Protein AF-K5VJZ3-F1 (afdb_monomer_lite)

Foldseek 3Di:
DDDDDDPPPPDDDDCPVVVVVVVVVVVVVVVVVVVVVVVVVVLVVVLPVLADPLLVCCLVPVLVVLLCQLLCVLPVVLLVVLVPQQPDPVCVLSVLVNLQSQLRSLVSSVVSLVVSLVVCQVPPDPSQNPAQCNNVLSVLSSLLSNLQSLLRSLVSVCVSVVVVVLVCVLQVVLLVQLSVQLRVCSVVDDNSCNNVSNSRSSSSSSNSSNVSSCVVVVVPRDSDRDDRDDPPPDD

Structure (mmCIF, N/CA/C/O backbone):
data_AF-K5VJZ3-F1
#
_entry.id   AF-K5VJZ3-F1
#
loop_
_atom_site.group_PDB
_atom_site.id
_atom_site.type_symbol
_atom_site.label_atom_id
_atom_site.label_alt_id
_atom_site.label_comp_id
_atom_site.label_asym_id
_atom_site.label_entity_id
_atom_site.label_seq_id
_atom_site.pdbx_PDB_ins_code
_atom_site.Cartn_x
_atom_site.Cartn_y
_atom_site.Cartn_z
_atom_site.occupancy
_atom_site.B_iso_or_equiv
_atom_site.auth_seq_id
_atom_site.auth_comp_id
_atom_site.auth_asym_id
_atom_site.auth_atom_id
_atom_site.pdbx_PDB_model_num
ATOM 1 N N . MET A 1 1 ? -8.821 -51.664 62.347 1.00 40.59 1 MET A N 1
ATOM 2 C CA . MET A 1 1 ? -8.071 -52.177 61.177 1.00 40.59 1 MET A CA 1
ATOM 3 C C . MET A 1 1 ? -9.066 -52.454 60.055 1.00 40.59 1 MET A C 1
ATOM 5 O O . MET A 1 1 ? -10.217 -52.706 60.385 1.00 40.59 1 MET A O 1
ATOM 9 N N . PRO A 1 2 ? -8.674 -52.229 58.793 1.00 53.56 2 PRO A N 1
ATOM 10 C CA . PRO A 1 2 ? -9.418 -51.394 57.843 1.00 53.56 2 PRO A CA 1
ATOM 11 C C . PRO A 1 2 ? -9.984 -52.181 56.653 1.00 53.56 2 PRO A C 1
ATOM 13 O O . PRO A 1 2 ? -9.449 -53.228 56.333 1.00 53.56 2 PRO A O 1
ATOM 16 N N . ASP A 1 3 ? -10.952 -51.605 55.935 1.00 44.62 3 ASP A N 1
ATOM 17 C CA . ASP A 1 3 ? -11.148 -51.903 54.511 1.00 44.62 3 ASP A CA 1
ATOM 18 C C . ASP A 1 3 ? -11.466 -50.611 53.747 1.00 44.62 3 ASP A C 1
ATOM 20 O O . ASP A 1 3 ? -12.547 -50.032 53.844 1.00 44.62 3 ASP A O 1
ATOM 24 N N . LYS A 1 4 ? -10.455 -50.141 53.011 1.00 57.72 4 LYS A N 1
ATOM 25 C CA . LYS A 1 4 ? -10.550 -49.150 51.937 1.00 57.72 4 LYS A CA 1
ATOM 26 C C . LYS A 1 4 ? -10.350 -49.910 50.627 1.00 57.72 4 LYS A C 1
ATOM 28 O O . LYS A 1 4 ? -9.315 -50.552 50.472 1.00 57.72 4 LYS A O 1
ATOM 33 N N . PRO A 1 5 ? -11.265 -49.770 49.667 1.00 50.94 5 PRO A N 1
ATOM 34 C CA . PRO A 1 5 ? -10.853 -49.534 48.279 1.00 50.94 5 PRO A CA 1
ATOM 35 C C . PRO A 1 5 ? -11.803 -48.507 47.623 1.00 50.94 5 PRO A C 1
ATOM 37 O O . PRO A 1 5 ? -12.890 -48.252 48.118 1.00 50.94 5 PRO A O 1
ATOM 40 N N . SER A 1 6 ? -11.500 -47.800 46.547 1.00 46.59 6 SER A N 1
ATOM 41 C CA . SER A 1 6 ? -10.425 -47.868 45.568 1.00 46.59 6 SER A CA 1
ATOM 42 C C . SER A 1 6 ? -10.400 -46.502 44.883 1.00 46.59 6 SER A C 1
ATOM 44 O O . SER A 1 6 ? -11.434 -45.991 44.457 1.00 46.59 6 SER A O 1
ATOM 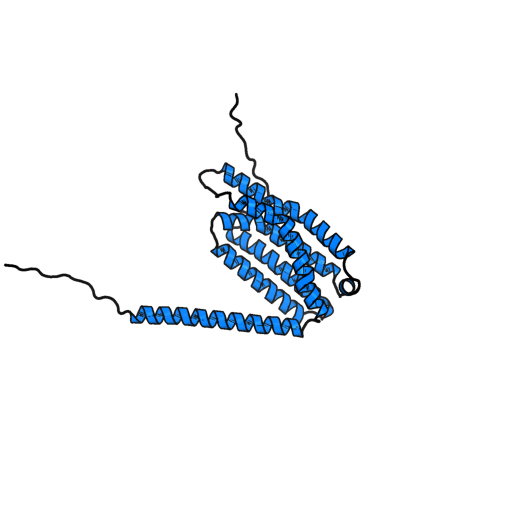46 N N . ASN A 1 7 ? -9.213 -45.905 44.802 1.00 52.03 7 ASN A N 1
ATOM 47 C CA . ASN A 1 7 ? -8.950 -44.794 43.900 1.00 52.03 7 ASN A CA 1
ATOM 48 C C . ASN A 1 7 ? -9.119 -45.310 42.467 1.00 52.03 7 ASN A C 1
ATOM 50 O O . ASN A 1 7 ? -8.245 -46.033 41.994 1.00 52.03 7 ASN A O 1
ATOM 54 N N . ASP A 1 8 ? -10.189 -44.922 41.780 1.00 43.81 8 ASP A N 1
ATOM 55 C CA . ASP A 1 8 ? -10.281 -45.104 40.333 1.00 43.81 8 ASP A CA 1
ATOM 56 C C . ASP A 1 8 ? -9.637 -43.889 39.651 1.00 43.81 8 ASP A C 1
ATOM 58 O O . ASP A 1 8 ? -10.281 -42.936 39.211 1.00 43.81 8 ASP A O 1
ATOM 62 N N . VAL A 1 9 ? -8.302 -43.875 39.667 1.00 50.97 9 VAL A N 1
ATOM 63 C CA . VAL A 1 9 ? -7.511 -42.999 38.802 1.00 50.97 9 VAL A CA 1
ATOM 64 C C . VAL A 1 9 ? -7.598 -43.609 37.410 1.00 50.97 9 VAL A C 1
ATOM 66 O O . VAL A 1 9 ? -6.907 -44.578 37.104 1.00 50.97 9 VAL A O 1
ATOM 69 N N . SER A 1 10 ? -8.475 -43.051 36.576 1.00 49.56 10 SER A N 1
ATOM 70 C CA . SER A 1 10 ? -8.522 -43.391 35.155 1.00 49.56 10 SER A CA 1
ATOM 71 C C . SER A 1 10 ? -7.134 -43.191 34.518 1.00 49.56 10 SER A C 1
ATOM 73 O O . SER A 1 10 ? -6.471 -42.194 34.826 1.00 49.56 10 SER A O 1
ATOM 75 N N . PRO A 1 11 ? -6.670 -44.102 33.641 1.00 45.75 11 PRO A N 1
ATOM 76 C CA . PRO A 1 11 ? -5.300 -44.091 33.151 1.00 45.75 11 PRO A CA 1
ATOM 77 C C . PRO A 1 11 ? -5.032 -42.858 32.289 1.00 45.75 11 PRO A C 1
ATOM 79 O O . PRO A 1 11 ? -5.766 -42.553 31.347 1.00 45.75 11 PRO A O 1
ATOM 82 N N . SER A 1 12 ? -3.932 -42.184 32.597 1.00 50.84 12 SER A N 1
ATOM 83 C CA . SER A 1 12 ? -3.264 -41.213 31.742 1.00 50.84 12 SER A CA 1
ATOM 84 C C . SER A 1 12 ? -3.093 -41.766 30.320 1.00 50.84 12 SER A C 1
ATOM 86 O O . SER A 1 12 ? -2.321 -42.692 30.078 1.00 50.84 12 SER A O 1
ATOM 88 N N . GLN A 1 13 ? -3.810 -41.173 29.362 1.00 52.09 13 GLN A N 1
ATOM 89 C CA . GLN A 1 13 ? -3.554 -4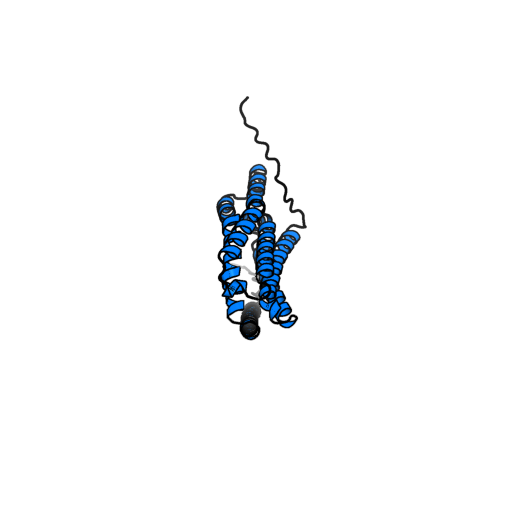1.343 27.929 1.00 52.09 13 GLN A CA 1
ATOM 90 C C . GLN A 1 13 ? -2.058 -41.071 27.645 1.00 52.09 13 GLN A C 1
ATOM 92 O O . GLN A 1 13 ? -1.505 -40.110 28.191 1.00 52.09 13 GLN A O 1
ATOM 97 N N . PRO A 1 14 ? -1.372 -41.898 26.836 1.00 50.31 14 PRO A N 1
ATOM 98 C CA . PRO A 1 14 ? 0.080 -41.858 26.732 1.00 50.31 14 PRO A CA 1
ATOM 99 C C . PRO A 1 14 ? 0.589 -40.574 26.040 1.00 50.31 14 PRO A C 1
ATOM 101 O O . PRO A 1 14 ? -0.052 -40.057 25.120 1.00 50.31 14 PRO A O 1
ATOM 104 N N . PRO A 1 15 ? 1.788 -40.082 26.408 1.00 59.69 15 PRO A N 1
ATOM 105 C CA . PRO A 1 15 ? 2.407 -38.866 25.859 1.00 59.69 15 PRO A CA 1
ATOM 106 C C . PRO A 1 15 ? 2.781 -38.946 24.363 1.00 59.69 15 PRO A C 1
ATOM 108 O O . PRO A 1 15 ? 3.170 -37.938 23.772 1.00 59.69 15 PRO A O 1
ATOM 111 N N . SER A 1 16 ? 2.648 -40.111 23.717 1.00 62.22 16 SER A N 1
ATOM 112 C CA . SER A 1 16 ? 2.991 -40.329 22.302 1.00 62.22 16 SER A CA 1
ATOM 113 C C . SER A 1 16 ? 2.154 -39.481 21.335 1.00 62.22 16 SER A C 1
ATOM 115 O O . SER A 1 16 ? 2.679 -38.993 20.331 1.00 62.22 16 SER A O 1
ATOM 117 N N . ASN A 1 17 ? 0.878 -39.242 21.652 1.00 71.88 17 ASN A N 1
ATOM 118 C CA . ASN A 1 17 ? -0.013 -38.415 20.830 1.00 71.88 17 ASN A CA 1
ATOM 119 C C . ASN A 1 17 ? 0.338 -36.923 20.928 1.00 71.88 17 ASN A C 1
ATOM 121 O O . ASN A 1 17 ? 0.224 -36.191 19.947 1.00 71.88 17 ASN A O 1
ATOM 125 N N . LEU A 1 18 ? 0.833 -36.472 22.085 1.00 79.31 18 LEU A N 1
ATOM 126 C CA . LEU A 1 18 ? 1.263 -35.086 22.279 1.00 79.31 18 LEU A CA 1
ATOM 127 C C . LEU A 1 18 ? 2.590 -34.809 21.573 1.00 79.31 18 LEU A C 1
ATOM 129 O O . LEU A 1 18 ? 2.726 -33.767 20.935 1.00 79.31 18 LEU A O 1
ATOM 133 N N . VAL A 1 19 ? 3.546 -35.743 21.630 1.00 83.50 19 VAL A N 1
ATOM 134 C CA . VAL A 1 19 ? 4.840 -35.608 20.940 1.00 83.50 19 VAL A CA 1
ATOM 135 C C . VAL A 1 19 ? 4.659 -35.650 19.424 1.00 83.50 19 VAL A C 1
ATOM 137 O O . VAL A 1 19 ? 5.224 -34.810 18.731 1.00 83.50 19 VAL A O 1
ATOM 140 N N . SER A 1 20 ? 3.839 -36.564 18.896 1.00 84.62 20 SER A N 1
ATOM 141 C CA . SER A 1 20 ? 3.561 -36.638 17.452 1.00 84.62 20 SER A CA 1
ATOM 142 C C . SER A 1 20 ? 2.786 -35.423 16.941 1.00 84.62 20 SER A C 1
ATOM 144 O O . SER A 1 20 ? 3.154 -34.875 15.905 1.00 84.62 20 SER A O 1
ATOM 146 N N . THR A 1 21 ? 1.789 -34.936 17.687 1.00 83.19 21 THR A N 1
ATOM 147 C CA . THR A 1 21 ? 1.085 -33.685 17.351 1.00 83.19 21 THR A CA 1
ATOM 148 C C . THR A 1 21 ? 2.031 -32.484 17.408 1.00 83.19 21 THR A C 1
ATOM 150 O O . THR A 1 21 ? 2.061 -31.682 16.479 1.00 83.19 21 THR A O 1
ATOM 153 N N . SER A 1 22 ? 2.874 -32.391 18.442 1.00 87.56 22 SER A N 1
ATOM 154 C CA . SER A 1 22 ? 3.873 -31.319 18.564 1.00 87.56 22 SER A CA 1
ATOM 155 C C . SER A 1 22 ? 4.908 -31.371 17.440 1.00 87.56 22 SER A C 1
ATOM 157 O O . SER A 1 22 ? 5.282 -30.331 16.907 1.00 87.56 22 SER A O 1
ATOM 159 N N . LEU A 1 23 ? 5.340 -32.567 17.029 1.00 90.44 23 LEU A N 1
ATOM 160 C CA . LEU A 1 23 ? 6.269 -32.770 15.918 1.00 90.44 23 LEU A CA 1
ATOM 161 C C . LEU A 1 23 ? 5.617 -32.455 14.563 1.00 90.44 23 LEU A C 1
ATOM 163 O O . LEU A 1 23 ? 6.258 -31.858 13.698 1.00 90.44 23 LEU A O 1
ATOM 167 N N . ALA A 1 24 ? 4.340 -32.796 14.377 1.00 87.44 24 ALA A N 1
ATOM 168 C CA . ALA A 1 24 ? 3.567 -32.431 13.192 1.00 87.44 24 ALA A CA 1
ATOM 169 C C . ALA A 1 24 ? 3.397 -30.906 13.086 1.00 87.44 24 ALA A C 1
ATOM 171 O O . ALA A 1 24 ? 3.642 -30.322 12.033 1.00 87.44 24 ALA A O 1
ATOM 172 N N . SER A 1 25 ? 3.071 -30.232 14.192 1.00 87.81 25 SER A N 1
ATOM 173 C CA . SER A 1 25 ? 3.016 -28.769 14.235 1.00 87.81 25 SER A CA 1
ATOM 174 C C . SER A 1 25 ? 4.391 -28.140 13.993 1.00 87.81 25 SER A C 1
ATOM 176 O O . SER A 1 25 ? 4.510 -27.245 13.158 1.00 87.81 25 SER A O 1
ATOM 178 N N . ALA A 1 26 ? 5.442 -28.629 14.658 1.00 90.75 26 ALA A N 1
ATOM 179 C CA . ALA A 1 26 ? 6.804 -28.126 14.494 1.00 90.75 26 ALA A CA 1
ATOM 180 C C . ALA A 1 26 ? 7.312 -28.296 13.054 1.00 90.75 26 ALA A C 1
ATOM 182 O O . ALA A 1 26 ? 7.843 -27.351 12.475 1.00 90.75 26 ALA A O 1
ATOM 183 N N . SER A 1 27 ? 7.101 -29.464 12.442 1.00 91.25 27 SER A N 1
ATOM 184 C CA . SER A 1 27 ? 7.481 -29.716 11.046 1.00 91.25 27 SER A CA 1
ATOM 185 C C . SER A 1 27 ? 6.687 -28.853 10.064 1.00 91.25 27 SER A C 1
ATOM 187 O O . SER A 1 27 ? 7.281 -28.289 9.146 1.00 91.25 27 SER A O 1
ATOM 189 N N . SER A 1 28 ? 5.382 -28.656 10.288 1.00 90.25 28 SER A N 1
ATOM 190 C CA . SER A 1 28 ? 4.562 -27.744 9.482 1.00 90.25 28 SER A CA 1
ATOM 191 C C . SER A 1 28 ? 5.053 -26.296 9.569 1.00 90.25 28 SER A C 1
ATOM 193 O O . SER A 1 28 ? 5.084 -25.602 8.554 1.00 90.25 28 SER A O 1
ATOM 195 N N . LEU A 1 29 ? 5.449 -25.833 10.757 1.00 90.69 29 LEU A N 1
ATOM 196 C CA . LEU A 1 29 ? 6.021 -24.500 10.970 1.00 90.69 29 LEU A CA 1
ATOM 197 C C . LEU A 1 29 ? 7.371 -24.345 10.263 1.00 90.69 29 LEU A C 1
ATOM 199 O O . LEU A 1 29 ? 7.591 -23.352 9.571 1.00 90.69 29 LEU A O 1
ATOM 203 N N . VAL A 1 30 ? 8.255 -25.338 10.389 1.00 93.06 30 VAL A N 1
ATOM 204 C CA . VAL A 1 30 ? 9.561 -25.348 9.712 1.00 93.06 30 VAL A CA 1
ATOM 205 C C . VAL A 1 30 ? 9.387 -25.329 8.195 1.00 93.06 30 VAL A C 1
ATOM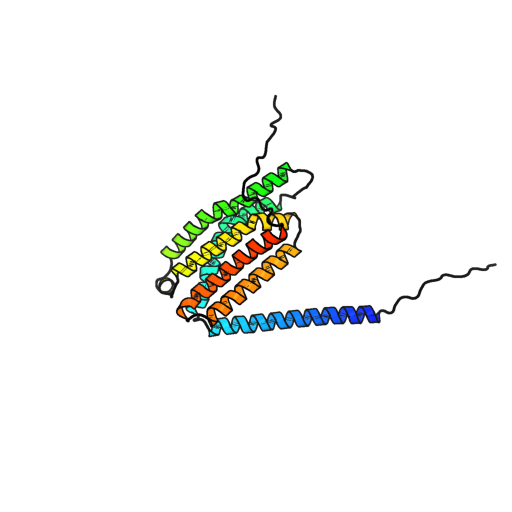 207 O O . VAL A 1 30 ? 10.036 -24.531 7.518 1.00 93.06 30 VAL A O 1
ATOM 210 N N . LEU A 1 31 ? 8.487 -26.156 7.657 1.00 93.38 31 LEU A N 1
ATOM 211 C CA . LEU A 1 31 ? 8.206 -26.201 6.225 1.00 93.38 31 LEU A CA 1
ATOM 212 C C . LEU A 1 31 ? 7.627 -24.874 5.728 1.00 93.38 31 LEU A C 1
ATOM 214 O O . LEU A 1 31 ? 8.099 -24.342 4.726 1.00 93.38 31 LEU A O 1
ATOM 218 N N . LEU A 1 32 ? 6.652 -24.307 6.445 1.00 89.44 32 LEU A N 1
ATOM 219 C CA . LEU A 1 32 ? 6.074 -23.008 6.104 1.00 89.44 32 LEU A CA 1
ATOM 220 C C . LEU A 1 32 ? 7.143 -21.908 6.093 1.00 89.44 32 LEU A C 1
ATOM 222 O O . LEU A 1 32 ? 7.195 -21.098 5.166 1.00 89.44 32 LEU A O 1
ATOM 226 N N . GLN A 1 33 ? 8.036 -21.908 7.085 1.00 90.12 33 GLN A N 1
ATOM 227 C CA . GLN A 1 33 ? 9.127 -20.944 7.166 1.00 90.12 33 GLN A CA 1
ATOM 228 C C . GLN A 1 33 ? 10.125 -21.109 6.012 1.00 90.12 33 GLN A C 1
ATOM 230 O O . GLN A 1 33 ? 10.566 -20.110 5.439 1.00 90.12 33 GLN A O 1
ATOM 235 N N . LEU A 1 34 ? 10.483 -22.348 5.663 1.00 92.81 34 LEU A N 1
ATOM 236 C CA . LEU A 1 34 ? 11.373 -22.649 4.543 1.00 92.81 34 LEU A CA 1
ATOM 237 C C . LEU A 1 34 ? 10.753 -22.192 3.217 1.00 92.81 34 LEU A C 1
ATOM 239 O O . LEU A 1 34 ? 11.399 -21.469 2.461 1.00 92.81 34 LEU A O 1
ATOM 243 N N . LEU A 1 35 ? 9.494 -22.554 2.961 1.00 89.00 35 LEU A N 1
ATOM 244 C CA . LEU A 1 3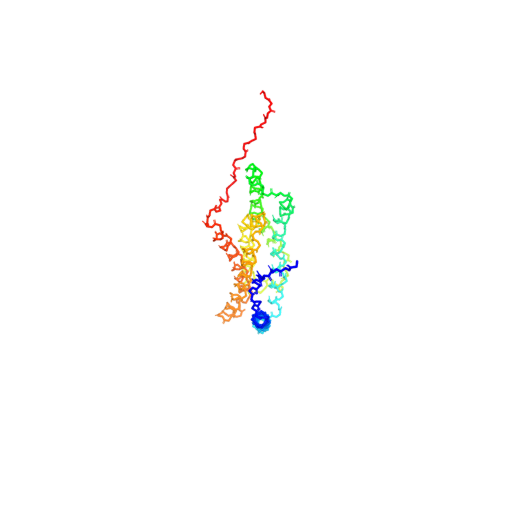5 ? 8.774 -22.175 1.745 1.00 89.00 35 LEU A CA 1
ATOM 245 C C . LEU A 1 35 ? 8.658 -20.658 1.611 1.00 89.00 35 LEU A C 1
ATOM 247 O O . LEU A 1 35 ? 8.930 -20.123 0.540 1.00 89.00 35 LEU A O 1
ATOM 251 N N . SER A 1 36 ? 8.336 -19.954 2.699 1.00 85.69 36 SER A N 1
ATOM 252 C CA . SER A 1 36 ? 8.299 -18.490 2.705 1.00 85.69 36 SER A CA 1
ATOM 253 C C . SER A 1 36 ? 9.665 -17.881 2.367 1.00 85.69 36 SER A C 1
ATOM 255 O O . SER A 1 36 ? 9.741 -16.955 1.562 1.00 85.69 36 SER A O 1
ATOM 257 N N . ARG A 1 37 ? 10.764 -18.424 2.912 1.00 86.12 37 ARG A N 1
ATOM 258 C CA . ARG A 1 37 ? 12.123 -17.945 2.603 1.00 86.12 37 ARG A CA 1
ATOM 259 C C . ARG A 1 37 ? 12.508 -18.186 1.146 1.00 86.12 37 ARG A C 1
ATOM 261 O O . ARG A 1 37 ? 13.030 -17.273 0.513 1.00 86.12 37 ARG A O 1
ATOM 268 N N . VAL A 1 38 ? 12.239 -19.380 0.616 1.00 88.69 38 VAL A N 1
ATOM 269 C CA . VAL A 1 38 ? 12.520 -19.718 -0.789 1.00 88.69 38 VAL A CA 1
ATOM 270 C C . VAL A 1 38 ? 11.691 -18.843 -1.721 1.00 88.69 38 VAL A C 1
ATOM 272 O O . VAL A 1 38 ? 12.236 -18.272 -2.661 1.00 88.69 38 VAL A O 1
ATOM 275 N N . PHE A 1 39 ? 10.400 -18.681 -1.433 1.00 83.94 39 PHE A N 1
ATOM 276 C CA . PHE A 1 39 ? 9.508 -17.824 -2.206 1.00 83.94 39 PHE A CA 1
ATOM 277 C C . PHE A 1 39 ? 10.032 -16.386 -2.266 1.00 83.94 39 PHE A C 1
ATOM 279 O O . PHE A 1 39 ? 10.233 -15.847 -3.352 1.00 83.94 39 PHE A O 1
ATOM 286 N N . THR A 1 40 ? 10.343 -15.794 -1.111 1.00 80.19 40 THR A N 1
ATOM 287 C CA . THR A 1 40 ? 10.883 -14.432 -1.037 1.00 80.19 40 THR A CA 1
ATOM 288 C C . THR A 1 40 ? 12.232 -14.313 -1.748 1.00 80.19 40 THR A C 1
ATOM 290 O O . THR A 1 40 ? 12.471 -13.324 -2.434 1.00 80.19 40 THR A O 1
ATOM 293 N N . PHE A 1 41 ? 13.106 -15.320 -1.644 1.00 83.00 41 PHE A N 1
ATOM 294 C CA . PHE A 1 41 ? 14.392 -15.330 -2.342 1.00 83.00 41 PHE A CA 1
ATOM 295 C C . PHE A 1 41 ? 14.223 -15.343 -3.863 1.00 83.00 41 PHE A C 1
ATOM 297 O O . PHE A 1 41 ? 14.802 -14.505 -4.549 1.00 83.00 41 PHE A O 1
ATOM 304 N N . VAL A 1 42 ? 13.403 -16.258 -4.389 1.00 86.06 42 VAL A N 1
ATOM 305 C CA . VAL A 1 42 ? 13.139 -16.371 -5.830 1.00 86.06 42 VAL A CA 1
ATOM 306 C C . VAL A 1 42 ? 12.559 -15.071 -6.364 1.00 86.06 42 VAL A C 1
ATOM 308 O O . VAL A 1 42 ? 12.993 -14.579 -7.404 1.00 86.06 42 VAL A O 1
ATOM 311 N N . LEU A 1 43 ? 11.610 -14.490 -5.635 1.00 79.75 43 LEU A N 1
ATOM 312 C CA . LEU A 1 43 ? 10.923 -13.291 -6.074 1.00 79.75 43 LEU A CA 1
ATOM 313 C C . LEU A 1 43 ? 11.855 -12.073 -6.036 1.00 79.75 43 LEU A C 1
ATOM 315 O O . LEU A 1 43 ? 11.959 -11.367 -7.034 1.00 79.75 43 LEU A O 1
ATOM 319 N N . ASN A 1 44 ? 12.641 -11.898 -4.969 1.00 82.12 44 ASN A N 1
ATOM 320 C CA . ASN A 1 44 ? 13.673 -10.858 -4.907 1.00 82.12 44 ASN A CA 1
ATOM 321 C C . ASN A 1 44 ? 14.736 -11.025 -6.003 1.00 82.12 44 ASN A C 1
ATOM 323 O O . ASN A 1 44 ? 15.122 -10.049 -6.645 1.00 82.12 44 ASN A O 1
ATOM 327 N N . GLN A 1 45 ? 15.182 -12.253 -6.269 1.00 85.38 45 GLN A N 1
ATOM 328 C CA . GLN A 1 45 ? 16.168 -12.522 -7.313 1.00 85.38 45 GLN A CA 1
ATOM 329 C C . GLN A 1 45 ? 15.609 -12.253 -8.716 1.00 85.38 45 GLN A C 1
ATOM 331 O O . GLN A 1 45 ? 16.327 -11.744 -9.581 1.00 85.38 45 GLN A O 1
ATOM 336 N N . ALA A 1 46 ? 14.332 -12.567 -8.944 1.00 81.31 46 ALA A N 1
ATOM 337 C CA . ALA A 1 46 ? 13.643 -12.256 -10.187 1.00 81.31 46 ALA A CA 1
ATOM 338 C C . ALA A 1 46 ? 13.505 -10.741 -10.383 1.00 81.31 46 ALA A C 1
ATOM 340 O O . ALA A 1 46 ? 13.806 -10.254 -11.468 1.00 81.31 46 ALA A O 1
ATOM 341 N N . LEU A 1 47 ? 13.146 -9.986 -9.337 1.00 80.56 47 LEU A N 1
ATOM 342 C CA . LEU A 1 47 ? 13.062 -8.521 -9.402 1.00 80.56 47 LEU A CA 1
ATOM 343 C C . LEU A 1 47 ? 14.388 -7.895 -9.852 1.00 80.56 47 LEU A C 1
ATOM 345 O O . LEU A 1 47 ? 14.393 -7.080 -10.770 1.00 80.56 47 LEU A O 1
ATOM 349 N N . VAL A 1 48 ? 15.513 -8.328 -9.273 1.00 83.12 48 VAL A N 1
ATOM 350 C CA . VAL A 1 48 ? 16.851 -7.825 -9.642 1.00 83.12 48 VAL A CA 1
ATOM 351 C C . VAL A 1 48 ? 17.225 -8.179 -11.085 1.00 83.12 48 VAL A C 1
ATOM 353 O O . VAL A 1 48 ? 17.987 -7.457 -11.720 1.00 83.12 48 VAL A O 1
ATOM 356 N N . ARG A 1 49 ? 16.697 -9.282 -11.628 1.00 86.44 49 ARG A N 1
ATOM 357 C CA . ARG A 1 49 ? 16.979 -9.706 -13.006 1.00 86.44 49 ARG A CA 1
ATOM 358 C C . ARG A 1 49 ? 16.069 -9.041 -14.042 1.00 86.44 49 ARG A C 1
ATOM 360 O O . ARG A 1 49 ? 16.484 -8.892 -15.187 1.00 86.44 49 ARG A O 1
ATOM 367 N N . LEU A 1 50 ? 14.845 -8.677 -13.660 1.00 83.69 50 LEU A N 1
ATOM 368 C CA . LEU A 1 50 ? 13.850 -8.057 -14.543 1.00 83.69 50 LEU A CA 1
ATOM 369 C C . LEU A 1 50 ? 13.993 -6.533 -14.631 1.00 83.69 50 LEU A C 1
ATOM 371 O O . LEU A 1 50 ? 13.478 -5.924 -15.566 1.00 83.69 50 LEU A O 1
ATOM 375 N N . VAL A 1 51 ? 14.664 -5.910 -13.661 1.00 88.88 51 VAL A N 1
ATOM 376 C CA . VAL A 1 51 ? 14.674 -4.456 -13.484 1.00 88.88 51 VAL A CA 1
ATOM 377 C C . VAL A 1 51 ? 16.104 -3.936 -13.436 1.00 88.88 51 VAL A C 1
ATOM 379 O O . VAL A 1 51 ? 16.986 -4.547 -12.837 1.00 88.88 51 VAL A O 1
ATOM 382 N N . THR A 1 52 ? 16.347 -2.777 -14.049 1.00 91.25 52 THR A N 1
ATOM 383 C CA . THR A 1 52 ? 17.660 -2.133 -13.973 1.00 91.25 52 THR A CA 1
ATOM 384 C C . THR A 1 52 ? 17.953 -1.649 -12.545 1.00 91.25 52 THR A C 1
ATOM 386 O O . THR A 1 52 ? 17.031 -1.247 -11.824 1.00 91.25 52 THR A O 1
ATOM 389 N N . PRO A 1 53 ? 19.228 -1.612 -12.115 1.00 90.19 53 PRO A N 1
ATOM 390 C CA . PRO A 1 53 ? 19.589 -1.137 -10.777 1.00 90.19 53 PRO A CA 1
ATOM 391 C C . PRO A 1 53 ? 19.070 0.274 -10.464 1.00 90.19 53 PRO A C 1
ATOM 393 O O . PRO A 1 53 ? 18.749 0.576 -9.317 1.00 90.19 53 PRO A O 1
ATOM 396 N N . GLN A 1 54 ? 18.950 1.131 -11.482 1.00 91.44 54 GLN A N 1
ATOM 397 C CA . GLN A 1 54 ? 18.450 2.498 -11.345 1.00 91.44 54 GLN A CA 1
ATOM 398 C C . GLN A 1 54 ? 16.959 2.520 -10.989 1.00 91.44 54 GLN A C 1
ATOM 400 O O . GLN A 1 54 ? 16.584 3.173 -10.020 1.00 91.44 54 GLN A O 1
ATOM 405 N N . VAL A 1 55 ? 16.124 1.768 -11.717 1.00 93.12 55 VAL A N 1
ATOM 406 C CA . VAL A 1 55 ? 14.680 1.681 -11.437 1.00 93.12 55 VAL A CA 1
ATOM 407 C C . VAL A 1 55 ? 14.441 1.020 -10.083 1.00 93.12 55 VAL A C 1
ATOM 409 O O . VAL A 1 55 ? 13.640 1.511 -9.289 1.00 93.12 55 VAL A O 1
ATOM 412 N N . PHE A 1 56 ? 15.176 -0.055 -9.786 1.00 92.25 56 PHE A N 1
ATOM 413 C CA . PHE A 1 56 ? 15.082 -0.736 -8.498 1.00 92.25 56 PHE A CA 1
ATOM 414 C C . PHE A 1 56 ? 15.465 0.190 -7.335 1.00 92.25 56 PHE A C 1
ATOM 416 O O . PHE A 1 56 ? 14.773 0.210 -6.318 1.00 92.25 56 PHE A O 1
ATOM 423 N N . GLY A 1 57 ? 16.522 0.994 -7.494 1.00 93.44 57 GLY A N 1
ATOM 424 C CA . GLY A 1 57 ? 16.941 1.991 -6.508 1.00 93.44 57 GLY A CA 1
ATOM 425 C C . GLY A 1 57 ? 15.927 3.123 -6.330 1.00 93.44 57 GLY A C 1
ATOM 426 O O . GLY A 1 57 ? 15.613 3.492 -5.199 1.00 93.44 57 GLY A O 1
ATOM 427 N N . THR A 1 58 ? 15.359 3.651 -7.417 1.00 95.31 58 THR A N 1
ATOM 428 C CA . THR A 1 58 ? 14.311 4.681 -7.336 1.00 95.31 58 THR A CA 1
ATOM 429 C C . THR A 1 58 ? 13.060 4.154 -6.639 1.00 95.31 58 THR A C 1
ATOM 431 O O . THR A 1 58 ? 12.571 4.805 -5.719 1.00 95.31 58 THR A O 1
ATOM 434 N N . ALA A 1 59 ? 12.585 2.960 -6.999 1.00 95.06 59 ALA A N 1
ATOM 435 C CA . ALA A 1 59 ? 11.420 2.355 -6.361 1.00 95.06 59 ALA A CA 1
ATOM 436 C C . ALA A 1 59 ? 11.670 2.016 -4.881 1.00 95.06 59 ALA A C 1
ATOM 438 O O . ALA A 1 59 ? 10.897 2.419 -4.018 1.00 95.06 59 ALA A O 1
ATOM 439 N N . SER A 1 60 ? 12.762 1.308 -4.578 1.00 91.56 60 SER A N 1
ATOM 440 C CA . SER A 1 60 ? 13.001 0.730 -3.244 1.00 91.56 60 SER A CA 1
ATOM 441 C C . SER A 1 60 ? 13.538 1.727 -2.220 1.00 91.56 60 SER A C 1
ATOM 443 O O . SER A 1 60 ? 13.457 1.469 -1.024 1.00 91.56 60 SER A O 1
ATOM 445 N N . ILE A 1 61 ? 14.126 2.840 -2.669 1.00 94.50 61 ILE A N 1
ATOM 446 C CA . ILE A 1 61 ? 14.682 3.865 -1.778 1.00 94.50 61 ILE A CA 1
ATOM 447 C C . ILE A 1 61 ? 13.881 5.149 -1.915 1.00 94.50 61 ILE A C 1
ATOM 449 O O . ILE A 1 61 ? 13.260 5.581 -0.954 1.00 94.50 61 ILE A O 1
ATOM 453 N N . GLN A 1 62 ? 13.877 5.777 -3.092 1.00 96.12 62 GLN A N 1
ATOM 454 C CA . GLN A 1 62 ? 13.319 7.125 -3.212 1.00 96.12 62 GLN A CA 1
ATOM 455 C C . GLN A 1 62 ? 11.800 7.141 -3.004 1.00 96.12 62 GLN A C 1
ATOM 457 O O . GLN A 1 62 ? 11.300 7.961 -2.238 1.00 96.12 62 GLN A O 1
ATOM 462 N N . PHE A 1 63 ? 11.065 6.220 -3.631 1.00 97.06 63 PHE A N 1
ATOM 463 C CA . PHE A 1 63 ? 9.615 6.146 -3.454 1.00 97.06 63 PHE A CA 1
ATOM 464 C C . PHE A 1 63 ? 9.196 5.584 -2.094 1.00 97.06 63 PHE A C 1
ATOM 466 O O . PHE A 1 63 ? 8.221 6.070 -1.527 1.00 97.06 63 PHE A O 1
ATOM 473 N N . GLU A 1 64 ? 9.933 4.623 -1.531 1.00 96.31 64 GLU A N 1
ATOM 474 C CA . GLU A 1 64 ? 9.692 4.166 -0.153 1.00 96.31 64 GLU A CA 1
ATOM 475 C C . GLU A 1 64 ? 9.944 5.287 0.868 1.00 96.31 64 GLU A C 1
ATOM 477 O O . GLU A 1 64 ? 9.183 5.428 1.826 1.00 96.31 64 GLU A O 1
ATOM 482 N N . LEU A 1 65 ? 10.955 6.137 0.648 1.00 96.50 65 LEU A N 1
ATOM 483 C CA . LEU A 1 65 ? 11.178 7.338 1.455 1.00 96.50 65 LEU A CA 1
ATOM 484 C C . LEU A 1 65 ? 10.037 8.339 1.284 1.00 96.50 65 LEU A C 1
ATOM 486 O O . LEU A 1 65 ? 9.490 8.789 2.284 1.00 96.50 65 LEU A O 1
ATOM 490 N N . LEU A 1 66 ? 9.635 8.643 0.045 1.00 97.19 66 LEU A N 1
ATOM 491 C CA . LEU A 1 66 ? 8.498 9.522 -0.250 1.00 97.19 66 LEU A CA 1
ATOM 492 C C . LEU A 1 66 ? 7.236 9.057 0.491 1.00 97.19 66 LEU A C 1
ATOM 494 O O . LEU A 1 66 ? 6.620 9.831 1.222 1.00 97.19 66 LEU A O 1
ATOM 498 N N . LEU A 1 67 ? 6.889 7.778 0.349 1.00 98.12 67 LEU A N 1
ATOM 499 C CA . LEU A 1 67 ? 5.768 7.141 1.030 1.00 98.12 67 LEU A CA 1
ATOM 500 C C . LEU A 1 67 ? 5.893 7.247 2.552 1.00 98.12 67 LEU A C 1
ATOM 502 O O . LEU A 1 67 ? 4.968 7.707 3.221 1.00 98.12 67 LEU A O 1
ATOM 506 N N . SER A 1 68 ? 7.039 6.838 3.097 1.00 97.62 68 SER A N 1
ATOM 507 C CA . SER A 1 68 ? 7.291 6.841 4.538 1.00 97.62 68 SER A CA 1
ATOM 508 C C . SER A 1 68 ? 7.188 8.247 5.112 1.00 97.62 68 SER A C 1
ATOM 510 O O . SER A 1 68 ? 6.580 8.423 6.162 1.00 97.62 68 SER A O 1
ATOM 512 N N . THR A 1 69 ? 7.705 9.260 4.416 1.00 97.88 69 THR A N 1
ATOM 513 C CA . THR A 1 69 ? 7.582 10.665 4.811 1.00 97.88 69 THR A CA 1
ATOM 514 C C . THR A 1 69 ? 6.123 11.111 4.841 1.00 97.88 69 THR A C 1
ATOM 516 O O . THR A 1 69 ? 5.695 11.680 5.845 1.00 97.88 69 THR A O 1
ATOM 519 N N . ILE A 1 70 ? 5.344 10.819 3.792 1.00 97.94 70 ILE A N 1
ATOM 520 C CA . ILE A 1 70 ? 3.918 11.179 3.740 1.00 97.94 70 ILE A CA 1
ATOM 521 C C . ILE A 1 70 ? 3.172 10.547 4.914 1.00 97.94 70 ILE A C 1
ATOM 523 O O . ILE A 1 70 ? 2.464 11.236 5.651 1.00 97.94 70 ILE A O 1
ATOM 527 N N . LEU A 1 71 ? 3.347 9.241 5.115 1.00 97.81 71 LEU A N 1
ATOM 528 C CA . LEU A 1 71 ? 2.658 8.500 6.165 1.00 97.81 71 LEU A CA 1
ATOM 529 C C . LEU A 1 71 ? 3.090 8.971 7.554 1.00 97.81 71 LEU A C 1
ATOM 531 O O . LEU A 1 71 ? 2.232 9.258 8.386 1.00 97.81 71 LEU A O 1
ATOM 535 N N . PHE A 1 72 ? 4.395 9.100 7.794 1.00 97.88 72 PHE A N 1
ATOM 536 C CA . PHE A 1 72 ? 4.951 9.515 9.080 1.00 97.88 72 PHE A CA 1
ATOM 537 C C . PHE A 1 72 ? 4.428 10.887 9.507 1.00 97.88 72 PHE A C 1
ATOM 539 O O . PHE A 1 72 ? 3.868 11.016 10.598 1.00 97.88 72 PHE A O 1
ATOM 546 N N . LEU A 1 73 ? 4.534 11.889 8.626 1.00 97.31 73 LEU A N 1
ATOM 547 C CA . LEU A 1 73 ? 4.059 13.244 8.908 1.00 97.31 73 LEU A CA 1
ATOM 548 C C . LEU A 1 73 ? 2.541 13.296 9.115 1.00 97.31 73 LEU A C 1
ATOM 550 O O . LEU A 1 73 ? 2.061 14.097 9.913 1.00 97.31 73 LEU A O 1
ATOM 554 N N . SER A 1 74 ? 1.787 12.431 8.433 1.00 97.31 74 SER A N 1
ATOM 555 C CA . SER A 1 74 ? 0.324 12.433 8.513 1.00 97.31 74 SER A CA 1
ATOM 556 C C . SER A 1 74 ? -0.219 11.741 9.765 1.00 97.31 74 SER A C 1
ATOM 558 O O . SER A 1 74 ? -1.222 12.194 10.315 1.00 97.31 74 SER A O 1
ATOM 560 N N . ARG A 1 75 ? 0.386 10.629 10.214 1.00 95.81 75 ARG A N 1
ATOM 561 C CA . ARG A 1 75 ? -0.265 9.728 11.190 1.00 95.81 75 ARG A CA 1
ATOM 562 C C . ARG A 1 75 ? 0.496 9.450 12.476 1.00 95.81 75 ARG A C 1
ATOM 564 O O . ARG A 1 75 ? -0.142 9.103 13.468 1.00 95.81 75 ARG A O 1
ATOM 571 N N . GLU A 1 76 ? 1.816 9.602 12.508 1.00 93.62 76 GLU A N 1
ATOM 572 C CA . GLU A 1 76 ? 2.605 9.073 13.628 1.00 93.62 76 GLU A CA 1
ATOM 573 C C . GLU A 1 76 ? 2.350 9.827 14.943 1.00 93.62 76 GLU A C 1
ATOM 575 O O . GLU A 1 76 ? 2.189 9.221 16.004 1.00 93.62 76 GLU A O 1
ATOM 580 N N . GLY A 1 77 ? 2.194 11.154 14.882 1.00 92.69 77 GLY A N 1
ATOM 581 C CA . GLY A 1 77 ? 1.800 11.953 16.048 1.00 92.69 77 GLY A CA 1
ATOM 582 C C . GLY A 1 77 ? 0.430 11.548 16.610 1.00 92.69 77 GLY A C 1
ATOM 583 O O . GLY A 1 77 ? 0.253 11.465 17.827 1.00 92.69 77 GLY A O 1
ATOM 584 N N . VA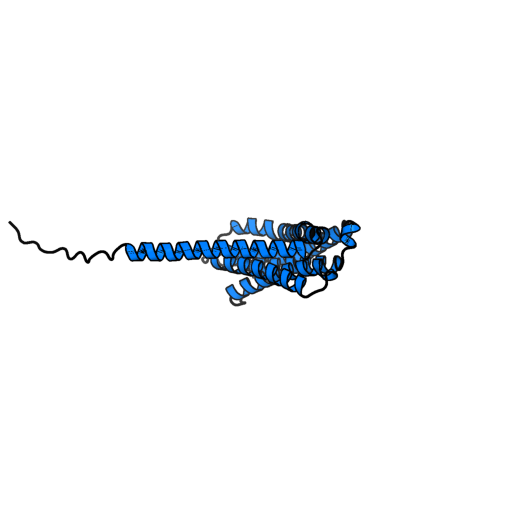L A 1 78 ? -0.521 11.224 15.727 1.00 93.12 78 VAL A N 1
ATOM 585 C CA . VAL A 1 78 ? -1.873 10.783 16.103 1.00 93.12 78 VAL A CA 1
ATOM 586 C C . VAL A 1 78 ? -1.843 9.392 16.729 1.00 93.12 78 VAL A C 1
ATOM 588 O O . VAL A 1 78 ? -2.422 9.204 17.800 1.00 93.12 78 VAL A O 1
ATOM 591 N N . ARG A 1 79 ? -1.125 8.435 16.126 1.00 93.38 79 ARG A N 1
ATOM 592 C CA . ARG A 1 79 ? -0.930 7.093 16.699 1.00 93.38 79 ARG A CA 1
ATOM 593 C C . ARG A 1 79 ? -0.385 7.184 18.121 1.00 93.38 79 ARG A C 1
ATOM 595 O O . ARG A 1 79 ? -0.983 6.630 19.040 1.00 93.38 79 ARG A O 1
ATOM 602 N N . ASN A 1 80 ? 0.673 7.967 18.325 1.00 91.38 80 ASN A N 1
ATOM 603 C CA . ASN A 1 80 ? 1.293 8.148 19.637 1.00 91.38 80 ASN A CA 1
ATOM 604 C C . ASN A 1 80 ? 0.368 8.806 20.670 1.00 91.38 80 ASN A C 1
ATOM 606 O O . ASN A 1 80 ? 0.416 8.462 21.853 1.00 91.38 80 ASN A O 1
ATOM 610 N N . ALA A 1 81 ? -0.489 9.740 20.251 1.00 90.19 81 ALA A N 1
ATOM 611 C CA . ALA A 1 81 ? -1.487 10.337 21.133 1.00 90.19 81 ALA A CA 1
ATOM 612 C C . ALA A 1 81 ? -2.570 9.326 21.543 1.00 90.19 81 ALA A C 1
ATOM 614 O O . ALA A 1 81 ? -2.970 9.286 22.709 1.00 90.19 81 ALA A O 1
ATOM 615 N N . LEU A 1 82 ? -3.018 8.494 20.601 1.00 89.56 82 LEU A N 1
ATOM 616 C CA . LEU A 1 82 ? -4.115 7.552 20.809 1.00 89.56 82 LEU A CA 1
ATOM 617 C C . LEU A 1 82 ? -3.694 6.254 21.506 1.00 89.56 82 LEU A C 1
ATOM 619 O O . LEU A 1 82 ? -4.543 5.648 22.148 1.00 89.56 82 LEU A O 1
ATOM 623 N N . LEU A 1 83 ? -2.404 5.890 21.509 1.00 81.75 83 LEU A N 1
ATOM 624 C CA . LEU A 1 83 ? -1.874 4.776 22.317 1.00 81.75 83 LEU A CA 1
ATOM 625 C C . LEU A 1 83 ? -2.173 4.921 23.819 1.00 81.75 83 LEU A C 1
ATOM 627 O O . LEU A 1 83 ? -2.294 3.926 24.527 1.00 81.75 83 LEU A O 1
ATOM 631 N N . ARG A 1 84 ? -2.296 6.159 24.314 1.00 75.56 84 ARG A N 1
ATOM 632 C CA . ARG A 1 84 ? -2.626 6.450 25.720 1.00 75.56 84 ARG A CA 1
ATOM 633 C C . ARG A 1 84 ? -4.127 6.438 26.003 1.00 75.56 84 ARG A C 1
ATOM 635 O O . ARG A 1 84 ? -4.529 6.494 27.161 1.00 75.56 84 ARG A O 1
ATOM 642 N N . SER A 1 85 ? -4.956 6.397 24.963 1.00 70.94 85 SER A N 1
ATOM 643 C CA . SER A 1 85 ? -6.407 6.390 25.090 1.00 70.94 85 SER A CA 1
ATOM 644 C C . SER A 1 85 ? -6.910 4.952 25.106 1.00 70.94 85 SER A C 1
ATOM 646 O O . SER A 1 85 ? -7.132 4.351 24.057 1.00 70.94 85 SER A O 1
ATOM 648 N N . THR A 1 86 ? -7.132 4.392 26.294 1.00 64.06 86 THR A N 1
ATOM 649 C CA . THR A 1 86 ? -7.801 3.094 26.415 1.00 64.06 86 THR A CA 1
ATOM 650 C C . THR A 1 86 ? -9.259 3.242 25.980 1.00 64.06 86 THR A C 1
ATOM 652 O O . THR A 1 86 ? -10.014 4.048 26.525 1.00 64.06 86 THR A O 1
ATOM 655 N N . ALA A 1 87 ? -9.667 2.490 24.956 1.00 60.62 87 ALA A N 1
ATOM 656 C CA . ALA A 1 87 ? -11.055 2.456 24.508 1.00 60.62 87 ALA A CA 1
ATOM 657 C C . ALA A 1 87 ? -11.902 1.721 25.556 1.00 60.62 87 ALA A C 1
ATOM 659 O O . ALA A 1 87 ? -12.113 0.512 25.483 1.00 60.62 87 ALA A O 1
ATOM 660 N N . ASN A 1 88 ? -12.355 2.446 26.576 1.00 62.50 88 ASN A N 1
ATOM 661 C CA . ASN A 1 88 ? -13.184 1.877 27.623 1.00 62.50 88 ASN A CA 1
ATOM 662 C C . ASN A 1 88 ? -14.656 1.942 27.192 1.00 62.50 88 ASN A C 1
ATOM 664 O O . ASN A 1 88 ? -15.220 3.030 27.062 1.00 62.50 88 ASN A O 1
ATOM 668 N N . LYS A 1 89 ? -15.299 0.785 26.971 1.00 61.72 89 LYS A N 1
ATOM 669 C CA . LYS A 1 89 ? -16.716 0.710 26.545 1.00 61.72 89 LYS A CA 1
ATOM 670 C C . LYS A 1 89 ? -17.673 1.410 27.519 1.00 61.72 89 LYS A C 1
ATOM 672 O O . LYS A 1 89 ? -18.759 1.811 27.117 1.00 61.72 89 LYS A O 1
ATOM 677 N N . ALA A 1 90 ? -17.255 1.585 28.773 1.00 67.00 90 ALA A N 1
ATOM 678 C CA . ALA A 1 90 ? -17.998 2.308 29.800 1.00 67.00 90 ALA A CA 1
ATOM 679 C C . ALA A 1 90 ? -18.075 3.830 29.560 1.00 67.00 90 ALA A C 1
ATOM 681 O O . ALA A 1 90 ? -18.895 4.499 30.184 1.00 67.00 90 ALA A O 1
ATOM 682 N N . GLN A 1 91 ? -17.248 4.392 28.669 1.00 77.19 91 GLN A N 1
ATOM 683 C CA . GLN A 1 91 ? -17.145 5.837 28.464 1.00 77.19 91 GLN A CA 1
ATOM 684 C C . GLN A 1 91 ? -17.316 6.205 26.977 1.00 77.19 91 GLN A C 1
ATOM 686 O O . GLN A 1 91 ? -16.341 6.518 26.285 1.00 77.19 91 GLN A O 1
ATOM 691 N N . PRO A 1 92 ? -18.563 6.205 26.459 1.00 76.69 92 PRO A N 1
ATOM 692 C CA . PRO A 1 92 ? -18.855 6.419 25.035 1.00 76.69 92 PRO A CA 1
ATOM 693 C C . PRO A 1 92 ? -18.301 7.747 24.496 1.00 76.69 92 PRO A C 1
ATOM 695 O O . PRO A 1 92 ? -17.847 7.816 23.356 1.00 76.69 92 PRO A O 1
ATOM 698 N N . ARG A 1 93 ? -18.233 8.783 25.343 1.00 80.31 93 ARG A N 1
ATOM 699 C CA . ARG A 1 93 ? -17.617 10.079 25.016 1.00 80.31 93 ARG A CA 1
ATOM 700 C C . ARG A 1 93 ? -16.144 9.957 24.624 1.00 80.31 93 ARG A C 1
ATOM 702 O O . ARG A 1 93 ? -15.716 10.590 23.663 1.00 80.31 93 ARG A O 1
ATOM 709 N N . GLN A 1 94 ? -15.363 9.183 25.375 1.00 80.62 94 GLN A N 1
ATOM 710 C CA . GLN A 1 94 ? -13.936 9.030 25.104 1.00 80.62 94 GLN A CA 1
ATOM 711 C C . GLN A 1 94 ? -13.726 8.249 23.807 1.00 80.62 94 GLN A C 1
ATOM 713 O O . GLN A 1 94 ? -12.916 8.658 22.983 1.00 80.62 94 GLN A O 1
ATOM 718 N N . SER A 1 95 ? -14.543 7.216 23.571 1.00 80.81 95 SER A N 1
ATOM 719 C CA . SER A 1 95 ? -14.540 6.452 22.319 1.00 80.81 95 SER A CA 1
ATOM 720 C C . SER A 1 95 ? -14.823 7.329 21.091 1.00 80.81 95 SER A C 1
ATOM 722 O O . SER A 1 95 ? -14.113 7.219 20.091 1.00 80.81 95 SER A O 1
ATOM 724 N N . ALA A 1 96 ? -15.810 8.230 21.167 1.00 82.94 96 ALA A N 1
ATOM 725 C CA . ALA A 1 96 ? -16.133 9.157 20.077 1.00 82.94 96 ALA A CA 1
ATOM 726 C C . ALA A 1 96 ? -14.986 10.149 19.796 1.00 82.94 96 ALA A C 1
ATOM 728 O O . ALA A 1 96 ? -14.653 10.423 18.643 1.00 82.94 96 ALA A O 1
ATOM 729 N N . LEU A 1 97 ? -14.323 10.653 20.845 1.00 85.62 97 LEU A N 1
ATOM 730 C CA . LEU A 1 97 ? -13.162 11.540 20.703 1.00 85.62 97 LEU A CA 1
ATOM 731 C C . LEU A 1 97 ? -11.957 10.823 20.082 1.00 85.62 97 LEU A C 1
ATOM 733 O O . LEU A 1 97 ? -11.350 11.354 19.155 1.00 85.62 97 LEU A O 1
ATOM 737 N N . THR A 1 98 ? -11.636 9.612 20.550 1.00 86.88 98 THR A N 1
ATOM 738 C CA . THR A 1 98 ? -10.592 8.757 19.961 1.00 86.88 98 THR A CA 1
ATOM 739 C C . THR A 1 98 ? -10.848 8.548 18.471 1.00 86.88 98 THR A C 1
ATOM 741 O O . THR A 1 98 ? -9.930 8.686 17.664 1.00 86.88 98 THR A O 1
ATOM 744 N N . TYR A 1 99 ? -12.100 8.275 18.098 1.00 87.19 99 TYR A N 1
ATOM 745 C CA . TYR A 1 99 ? -12.488 8.102 16.705 1.00 87.19 99 TYR A CA 1
ATOM 746 C C . TYR A 1 99 ? -12.312 9.389 15.885 1.00 87.19 99 TYR A C 1
ATOM 748 O O . TYR A 1 99 ? -11.657 9.360 14.846 1.00 87.19 99 TYR A O 1
ATOM 756 N N . ASN A 1 100 ? -12.798 10.536 16.365 1.00 90.69 100 ASN A N 1
ATOM 757 C CA . ASN A 1 100 ? -12.644 11.813 15.659 1.00 90.69 100 ASN A CA 1
ATOM 758 C C . ASN A 1 100 ? -11.169 12.185 15.437 1.00 90.69 100 ASN A C 1
ATOM 760 O O . ASN A 1 100 ? -10.799 12.617 14.348 1.00 90.69 100 ASN A O 1
ATOM 764 N N . ILE A 1 101 ? -10.315 11.977 16.442 1.00 91.81 101 ILE A N 1
ATOM 765 C CA . ILE A 1 101 ? -8.872 12.229 16.328 1.00 91.81 101 ILE A CA 1
ATOM 766 C C . ILE A 1 101 ? -8.231 11.255 15.326 1.00 91.81 101 ILE A C 1
ATOM 768 O O . ILE A 1 101 ? -7.361 11.657 14.557 1.00 91.81 101 ILE A O 1
ATOM 772 N N . SER A 1 102 ? -8.696 10.002 15.268 1.00 91.88 102 SER A N 1
ATOM 773 C CA . SER A 1 102 ? -8.207 9.006 14.304 1.00 91.88 102 SER A CA 1
ATOM 774 C C . SER A 1 102 ? -8.523 9.341 12.839 1.00 91.88 102 SER A C 1
ATOM 776 O O . SER A 1 102 ? -7.903 8.769 11.948 1.00 91.88 102 SER A O 1
ATOM 778 N N . LEU A 1 103 ? -9.438 10.286 12.575 1.00 93.19 103 LEU A N 1
ATOM 779 C CA . LEU A 1 103 ? -9.731 10.798 11.230 1.00 93.19 103 LEU A CA 1
ATOM 780 C C . LEU A 1 103 ? -8.746 11.890 10.775 1.00 93.19 103 LEU A C 1
ATOM 782 O O . LEU A 1 103 ? -8.636 12.140 9.574 1.00 93.19 103 LEU A O 1
ATOM 786 N N . LEU A 1 104 ? -8.009 12.531 11.693 1.00 94.19 104 LEU A N 1
ATOM 787 C CA . LEU A 1 104 ? -7.063 13.601 11.348 1.00 94.19 104 LEU A CA 1
ATOM 788 C C . LEU A 1 104 ? -5.985 13.171 10.340 1.00 94.19 104 LEU A C 1
ATOM 790 O O . LEU A 1 104 ? -5.744 13.940 9.413 1.00 94.19 104 LEU A O 1
ATOM 794 N N . PRO A 1 105 ? -5.378 11.969 10.426 1.00 95.06 105 PRO A N 1
ATOM 795 C CA . PRO A 1 105 ? -4.408 11.518 9.431 1.00 95.06 105 PRO A CA 1
ATOM 796 C C . PRO A 1 105 ? -4.969 11.433 8.010 1.00 95.06 105 PRO A C 1
ATOM 798 O O . PRO A 1 105 ? -4.240 11.681 7.056 1.00 95.06 105 PRO A O 1
ATOM 801 N N . VAL A 1 106 ? -6.262 11.123 7.855 1.00 94.94 106 VAL A N 1
ATOM 802 C CA . VAL A 1 106 ? -6.932 11.107 6.544 1.00 94.94 106 VAL A CA 1
ATOM 803 C C . VAL A 1 106 ? -7.000 12.522 5.973 1.00 94.94 106 VAL A C 1
ATOM 805 O O . VAL A 1 106 ? -6.682 12.739 4.806 1.00 94.94 106 VAL A O 1
ATOM 808 N N . LEU A 1 107 ? -7.389 13.491 6.809 1.00 93.44 107 LEU A N 1
ATOM 809 C CA . LEU A 1 107 ? -7.529 14.891 6.412 1.00 93.44 107 LEU A CA 1
ATOM 810 C C . LEU A 1 107 ? -6.171 15.544 6.120 1.00 93.44 107 LEU A C 1
ATOM 812 O O . LEU A 1 107 ? -6.024 16.230 5.112 1.00 93.44 107 LEU A O 1
ATOM 816 N N . LEU A 1 108 ? -5.179 15.316 6.986 1.00 94.12 108 LEU A N 1
ATOM 817 C CA . LEU A 1 108 ? -3.813 15.826 6.827 1.00 94.12 108 LEU A CA 1
ATOM 818 C C . LEU A 1 108 ? -3.061 15.131 5.686 1.00 94.12 108 LEU A C 1
ATOM 820 O O . LEU A 1 108 ? -2.169 15.727 5.088 1.00 94.12 108 LEU A O 1
ATOM 824 N N . GLY A 1 109 ? -3.455 13.904 5.346 1.00 94.12 109 GLY A N 1
ATOM 825 C CA . GLY A 1 109 ? -2.837 13.108 4.296 1.00 94.12 109 GLY A CA 1
ATOM 826 C C . GLY A 1 109 ? -2.774 13.793 2.944 1.00 94.12 109 GLY A C 1
ATOM 827 O O . GLY A 1 109 ? -1.735 13.763 2.296 1.00 94.12 109 GLY A O 1
ATOM 828 N N . ILE A 1 110 ? -3.862 14.440 2.522 1.00 94.25 110 ILE A N 1
ATOM 829 C CA . ILE A 1 110 ? -3.944 15.097 1.211 1.00 94.25 110 ILE A CA 1
ATOM 830 C C . ILE A 1 110 ? -2.933 16.252 1.088 1.00 94.25 110 ILE A C 1
ATOM 832 O O . ILE A 1 110 ? -2.103 16.198 0.178 1.00 94.25 110 ILE A O 1
ATOM 836 N N . PRO A 1 111 ? -2.937 17.283 1.961 1.00 96.62 111 PRO A N 1
ATOM 837 C CA . PRO A 1 111 ? -1.983 18.382 1.840 1.00 96.62 111 PRO A CA 1
ATOM 838 C C . PRO A 1 111 ? -0.535 17.925 2.039 1.00 96.62 111 PRO A C 1
ATOM 840 O O . PRO A 1 111 ? 0.344 18.417 1.331 1.00 96.62 111 PRO A O 1
ATOM 843 N N . VAL A 1 112 ? -0.275 16.966 2.937 1.00 96.88 112 VAL A N 1
ATOM 844 C CA . VAL A 1 112 ? 1.070 16.400 3.123 1.00 96.88 112 VAL A CA 1
ATOM 845 C C . VAL A 1 112 ? 1.517 15.668 1.859 1.00 96.88 112 VAL A C 1
ATOM 847 O O . VAL A 1 112 ? 2.586 15.973 1.344 1.00 96.88 112 VAL A O 1
ATOM 850 N N . ALA A 1 113 ? 0.694 14.775 1.301 1.00 96.19 113 ALA A N 1
ATOM 851 C CA . ALA A 1 113 ? 1.015 14.040 0.080 1.00 96.19 113 ALA A CA 1
ATOM 852 C C . ALA A 1 113 ? 1.288 14.979 -1.098 1.00 96.19 113 ALA A C 1
ATOM 854 O O . ALA A 1 113 ? 2.317 14.844 -1.754 1.00 96.19 113 ALA A O 1
ATOM 855 N N . VAL A 1 114 ? 0.417 15.968 -1.329 1.00 96.06 114 VAL A N 1
ATOM 856 C CA . VAL A 1 114 ? 0.611 16.967 -2.391 1.00 96.06 114 VAL A CA 1
ATOM 857 C C . VAL A 1 114 ? 1.918 17.726 -2.177 1.00 96.06 114 VAL A C 1
ATOM 859 O O . VAL A 1 114 ? 2.726 17.820 -3.096 1.00 96.06 114 VAL A O 1
ATOM 862 N N . THR A 1 115 ? 2.168 18.218 -0.963 1.00 96.75 115 THR A N 1
ATOM 863 C CA . THR A 1 115 ? 3.374 19.000 -0.659 1.00 96.75 115 THR A CA 1
ATOM 864 C C . THR A 1 115 ? 4.642 18.165 -0.837 1.00 96.75 115 THR A C 1
ATOM 866 O O . THR A 1 115 ? 5.563 18.598 -1.525 1.00 96.75 115 THR A O 1
ATOM 869 N N . THR A 1 116 ? 4.697 16.957 -0.270 1.00 96.25 116 THR A N 1
ATOM 870 C CA . THR A 1 116 ? 5.878 16.089 -0.352 1.00 96.25 116 THR A CA 1
ATOM 871 C C . THR A 1 116 ? 6.136 15.623 -1.784 1.00 96.25 116 THR A C 1
ATOM 873 O O . THR A 1 116 ? 7.285 15.642 -2.220 1.00 96.25 116 THR A O 1
ATOM 876 N N . VAL A 1 117 ? 5.095 15.270 -2.548 1.00 96.25 117 VAL A N 1
ATOM 877 C CA . VAL A 1 117 ? 5.240 14.897 -3.965 1.00 96.25 117 VAL A CA 1
ATOM 878 C C . VAL A 1 117 ? 5.715 16.085 -4.790 1.00 96.25 117 VAL A C 1
ATOM 880 O O . VAL A 1 117 ? 6.641 15.924 -5.577 1.00 96.25 117 VAL A O 1
ATOM 883 N N . CYS A 1 118 ? 5.147 17.278 -4.597 1.00 96.19 118 CYS A N 1
ATOM 884 C CA . CYS A 1 118 ? 5.613 18.486 -5.276 1.00 96.19 118 CYS A CA 1
ATOM 885 C C . CYS A 1 118 ? 7.096 18.738 -4.987 1.00 96.19 118 CYS A C 1
ATOM 887 O O . CYS A 1 118 ? 7.880 18.837 -5.927 1.00 96.19 118 CYS A O 1
ATOM 889 N N . ILE A 1 119 ? 7.496 18.773 -3.710 1.00 96.25 119 ILE A N 1
ATOM 890 C CA . ILE A 1 119 ? 8.902 18.952 -3.311 1.00 96.25 119 ILE A CA 1
ATOM 891 C C . ILE A 1 119 ? 9.786 17.911 -3.999 1.00 96.25 119 ILE A C 1
ATOM 893 O O . ILE A 1 119 ? 10.782 18.278 -4.617 1.00 96.25 119 ILE A O 1
ATOM 897 N N . TYR A 1 120 ? 9.394 16.637 -3.949 1.00 95.75 120 TYR A N 1
ATOM 898 C CA . TYR A 1 120 ? 10.153 15.552 -4.555 1.00 95.75 120 TYR A CA 1
ATOM 899 C C . TYR A 1 120 ? 10.297 15.715 -6.073 1.00 95.75 120 TYR A C 1
ATOM 901 O O . TYR A 1 120 ? 11.400 15.573 -6.596 1.00 95.75 120 TYR A O 1
ATOM 909 N N . LEU A 1 121 ? 9.223 16.061 -6.788 1.00 93.75 121 LEU A N 1
ATOM 910 C CA . LEU A 1 121 ? 9.270 16.283 -8.235 1.00 93.75 121 LEU A CA 1
ATOM 911 C C . LEU A 1 121 ? 10.151 17.483 -8.612 1.00 93.75 121 LEU A C 1
ATOM 913 O O . LEU A 1 121 ? 10.858 17.411 -9.614 1.00 93.75 121 LEU A O 1
ATOM 917 N N . PHE A 1 122 ? 10.157 18.552 -7.809 1.00 93.69 122 PHE A N 1
ATOM 918 C CA . PHE A 1 122 ? 11.016 19.718 -8.039 1.00 93.69 122 PHE A CA 1
ATOM 919 C C . PHE A 1 122 ? 12.487 19.468 -7.687 1.00 93.69 122 PHE A C 1
ATOM 921 O O . PHE A 1 122 ? 13.367 20.032 -8.332 1.00 93.69 122 PHE A O 1
ATOM 928 N N . SER A 1 123 ? 12.773 18.636 -6.683 1.00 93.12 123 SER A N 1
ATOM 929 C CA . SER A 1 123 ? 14.143 18.355 -6.236 1.00 93.12 123 SER A CA 1
ATOM 930 C C . SER A 1 123 ? 14.787 17.141 -6.915 1.00 93.12 123 SER A C 1
ATOM 932 O O . SER A 1 123 ? 15.955 16.848 -6.659 1.00 93.12 123 SER A O 1
ATOM 934 N N . SER A 1 124 ? 14.036 16.384 -7.720 1.00 92.12 124 SER A N 1
ATOM 935 C CA . SER A 1 124 ? 14.517 15.142 -8.335 1.00 92.12 124 SER A CA 1
ATOM 936 C C . SER A 1 124 ? 15.601 15.400 -9.380 1.00 92.12 124 SER A C 1
ATOM 938 O O . SER A 1 124 ? 15.478 16.275 -10.235 1.00 92.12 124 SER A O 1
ATOM 940 N N . SER A 1 125 ? 16.667 14.598 -9.337 1.00 92.25 125 SER A N 1
ATOM 941 C CA . SER A 1 125 ? 17.776 14.698 -10.287 1.00 92.25 125 SER A CA 1
ATOM 942 C C . SER A 1 125 ? 17.344 14.344 -11.711 1.00 92.25 125 SER A C 1
ATOM 944 O O . SER A 1 125 ? 16.494 13.472 -11.908 1.00 92.25 125 SER A O 1
ATOM 946 N N . SER A 1 126 ? 17.994 14.938 -12.718 1.00 88.88 126 SER A N 1
ATOM 947 C CA . SER A 1 126 ? 17.693 14.675 -14.134 1.00 88.88 126 SER A CA 1
ATOM 948 C C . SER A 1 126 ? 17.770 13.186 -14.489 1.00 88.88 126 SER A C 1
ATOM 950 O O . SER A 1 126 ? 16.947 12.697 -15.257 1.00 88.88 126 SER A O 1
ATOM 952 N N . THR A 1 127 ? 18.694 12.437 -13.880 1.00 89.25 127 THR A N 1
ATOM 953 C CA . THR A 1 127 ? 18.821 10.979 -14.057 1.00 89.25 127 THR A CA 1
ATOM 954 C C . THR A 1 127 ? 17.596 10.212 -13.554 1.00 89.25 127 THR A C 1
ATOM 956 O O . THR A 1 127 ? 17.213 9.208 -14.148 1.00 89.25 127 THR A O 1
ATOM 959 N N . THR A 1 128 ? 16.973 10.669 -12.466 1.00 91.44 128 THR A N 1
ATOM 960 C CA . THR A 1 128 ? 15.773 10.032 -11.902 1.00 91.44 128 THR A CA 1
ATOM 961 C C . THR A 1 128 ? 14.537 10.431 -12.702 1.00 91.44 128 THR A C 1
ATOM 963 O O . THR A 1 128 ? 13.776 9.567 -13.130 1.00 91.44 128 THR A O 1
ATOM 966 N N . SER A 1 129 ? 14.379 11.726 -12.977 1.00 92.25 129 SER A N 1
ATOM 967 C CA . SER A 1 129 ? 13.218 12.268 -13.689 1.00 92.25 129 SER A CA 1
ATOM 968 C C . SER A 1 129 ? 13.134 11.814 -15.151 1.00 92.25 129 SER A C 1
ATOM 970 O O . SER A 1 129 ? 12.046 11.789 -15.717 1.00 92.25 129 SER A O 1
ATOM 972 N N . SER A 1 130 ? 14.259 11.410 -15.754 1.00 93.44 130 SER A N 1
ATOM 973 C CA . SER A 1 130 ? 14.295 10.850 -17.115 1.00 93.44 130 SER A CA 1
ATOM 974 C C . SER A 1 130 ? 13.830 9.391 -17.194 1.00 93.44 130 SER A C 1
ATOM 976 O O . SER A 1 130 ? 13.716 8.851 -18.294 1.00 93.44 130 SER A O 1
ATOM 978 N N . GLN A 1 131 ? 13.584 8.719 -16.061 1.00 93.94 131 GLN A N 1
ATOM 979 C CA . GLN A 1 131 ? 13.118 7.334 -16.081 1.00 93.94 131 GLN A CA 1
ATOM 980 C C . GLN A 1 131 ? 11.706 7.229 -16.680 1.00 93.94 131 GLN A C 1
ATOM 982 O O . GLN A 1 131 ? 10.842 8.074 -16.405 1.00 93.94 131 GLN A O 1
ATOM 987 N N . PRO A 1 132 ? 11.423 6.167 -17.456 1.00 95.06 132 PRO A N 1
ATOM 988 C CA . PRO A 1 132 ? 10.093 5.926 -17.993 1.00 95.06 132 PRO A CA 1
ATOM 989 C C . PRO A 1 132 ? 9.021 5.946 -16.899 1.00 95.06 132 PRO A C 1
ATOM 991 O O . PRO A 1 132 ? 9.164 5.328 -15.845 1.00 95.06 132 PRO A O 1
ATOM 994 N N . ARG A 1 133 ? 7.925 6.670 -17.158 1.00 94.94 133 ARG A N 1
ATOM 995 C CA . ARG A 1 133 ? 6.749 6.746 -16.270 1.00 94.94 133 ARG A CA 1
ATOM 996 C C . ARG A 1 133 ? 7.054 7.225 -14.841 1.00 94.94 133 ARG A C 1
ATOM 998 O O . ARG A 1 133 ? 6.273 6.941 -13.932 1.00 94.94 133 ARG A O 1
ATOM 1005 N N . PHE A 1 134 ? 8.118 8.004 -14.640 1.00 96.38 134 PHE A N 1
ATOM 1006 C CA . PHE A 1 134 ? 8.489 8.549 -13.331 1.00 96.38 134 PHE A CA 1
ATOM 1007 C C . PHE A 1 134 ? 7.349 9.318 -12.642 1.00 96.38 134 PHE A C 1
ATOM 1009 O O . PHE A 1 134 ? 6.913 8.933 -11.557 1.00 96.38 134 PHE A O 1
ATOM 1016 N N . HIS A 1 135 ? 6.793 10.340 -13.302 1.00 95.62 135 HIS A N 1
ATOM 1017 C CA . HIS A 1 135 ? 5.705 11.155 -12.742 1.00 95.62 135 HIS A CA 1
ATOM 1018 C C . HIS A 1 135 ? 4.453 10.334 -12.415 1.00 95.62 135 HIS A C 1
ATOM 1020 O O . HIS A 1 135 ? 3.863 10.497 -11.350 1.00 95.62 135 HIS A O 1
ATOM 1026 N N . LEU A 1 136 ? 4.072 9.420 -13.314 1.00 96.69 136 LEU A N 1
ATOM 1027 C CA . LEU A 1 136 ? 2.939 8.521 -13.099 1.00 96.69 136 LEU A CA 1
ATOM 1028 C C . LEU A 1 136 ? 3.155 7.669 -11.842 1.00 96.69 136 LEU A C 1
ATOM 1030 O O . LEU A 1 136 ? 2.260 7.554 -11.011 1.00 96.69 136 LEU A O 1
ATOM 1034 N N . SER A 1 137 ? 4.354 7.112 -11.686 1.00 97.50 137 SER A N 1
ATOM 1035 C CA . SER A 1 137 ? 4.695 6.255 -10.552 1.00 97.50 137 SER A CA 1
ATOM 1036 C C . SER A 1 137 ? 4.675 7.028 -9.230 1.00 97.50 137 SER A C 1
ATOM 1038 O O . SER A 1 137 ? 4.115 6.537 -8.253 1.00 97.50 137 SER A O 1
ATOM 1040 N N . ALA A 1 138 ? 5.183 8.266 -9.211 1.00 96.94 138 ALA A N 1
ATOM 1041 C CA . ALA A 1 138 ? 5.119 9.138 -8.037 1.00 96.94 138 ALA A CA 1
ATOM 1042 C C . ALA A 1 138 ? 3.668 9.452 -7.618 1.00 96.94 138 ALA A C 1
ATOM 1044 O O . ALA A 1 138 ? 3.336 9.380 -6.435 1.00 96.94 138 ALA A O 1
ATOM 1045 N N . ILE A 1 139 ? 2.782 9.734 -8.583 1.00 96.62 139 ILE A N 1
ATOM 1046 C CA . ILE A 1 139 ? 1.350 9.969 -8.322 1.00 96.62 139 ILE A CA 1
ATOM 1047 C C . ILE A 1 139 ? 0.681 8.706 -7.763 1.00 96.62 139 ILE A C 1
ATOM 1049 O O . ILE A 1 139 ? -0.089 8.790 -6.806 1.00 96.62 139 ILE A O 1
ATOM 1053 N N . ILE A 1 140 ? 0.985 7.530 -8.319 1.00 98.00 140 ILE A N 1
ATOM 1054 C CA . ILE A 1 140 ? 0.442 6.258 -7.822 1.00 98.00 140 ILE A CA 1
ATOM 1055 C C . ILE A 1 140 ? 0.921 5.981 -6.388 1.00 98.00 140 ILE A C 1
ATOM 1057 O O . ILE A 1 140 ? 0.117 5.556 -5.562 1.00 98.00 140 ILE A O 1
ATOM 1061 N N . TYR A 1 141 ? 2.182 6.270 -6.052 1.00 97.81 141 TYR A N 1
ATOM 1062 C CA . TYR A 1 141 ? 2.683 6.161 -4.674 1.00 97.81 141 TYR A CA 1
ATOM 1063 C C . TYR A 1 141 ? 1.973 7.125 -3.712 1.00 97.81 141 TYR A C 1
ATOM 1065 O O . TYR A 1 141 ? 1.649 6.744 -2.587 1.00 97.81 141 TYR A O 1
ATOM 1073 N N . ALA A 1 142 ? 1.667 8.346 -4.154 1.00 96.75 142 ALA A N 1
ATOM 1074 C CA . ALA A 1 142 ? 0.878 9.297 -3.371 1.00 96.75 142 ALA A CA 1
ATOM 1075 C C . ALA A 1 142 ? -0.549 8.783 -3.112 1.00 96.75 142 ALA A C 1
ATOM 1077 O O . ALA A 1 142 ? -1.055 8.858 -1.992 1.00 96.75 142 ALA A O 1
ATOM 1078 N N . LEU A 1 143 ? -1.182 8.201 -4.136 1.00 96.88 143 LEU A N 1
ATOM 1079 C CA . LEU A 1 143 ? -2.492 7.563 -4.007 1.00 96.88 143 LEU A CA 1
ATOM 1080 C C . LEU A 1 143 ? -2.441 6.335 -3.085 1.00 96.88 143 LEU A C 1
ATOM 1082 O O . LEU A 1 143 ? -3.349 6.122 -2.285 1.00 96.88 143 LEU A O 1
ATOM 1086 N N . ALA A 1 144 ? -1.367 5.549 -3.152 1.00 98.06 144 ALA A N 1
ATOM 1087 C CA . ALA A 1 144 ? -1.160 4.419 -2.259 1.00 98.06 144 ALA A CA 1
ATOM 1088 C C . ALA A 1 144 ? -1.050 4.861 -0.791 1.00 98.06 144 ALA A C 1
ATOM 1090 O O . ALA A 1 144 ? -1.710 4.279 0.072 1.00 98.06 144 ALA A O 1
ATOM 1091 N N . ALA A 1 145 ? -0.303 5.939 -0.525 1.00 97.88 145 ALA A N 1
ATOM 1092 C CA . ALA A 1 145 ? -0.242 6.562 0.795 1.00 97.88 145 ALA A CA 1
ATOM 1093 C C . ALA A 1 145 ? -1.641 6.978 1.277 1.00 97.88 145 ALA A C 1
ATOM 1095 O O . ALA A 1 145 ? -2.004 6.745 2.428 1.00 97.88 145 ALA A O 1
ATOM 1096 N N . PHE A 1 146 ? -2.461 7.541 0.387 1.00 96.75 146 PHE A N 1
ATOM 1097 C CA . PHE A 1 146 ? -3.832 7.921 0.713 1.00 96.75 146 PHE A CA 1
ATOM 1098 C C . PHE A 1 146 ? -4.716 6.717 1.076 1.00 96.75 146 PHE A C 1
ATOM 1100 O O . PHE A 1 146 ? -5.463 6.793 2.051 1.00 96.75 146 PHE A O 1
ATOM 1107 N N . PHE A 1 147 ? -4.613 5.585 0.370 1.00 96.88 147 PHE A N 1
ATOM 1108 C CA . PHE A 1 147 ? -5.338 4.364 0.751 1.00 96.88 147 PHE A CA 1
ATOM 1109 C C . PHE A 1 147 ? -4.915 3.832 2.122 1.00 96.88 147 PHE A C 1
ATOM 1111 O O . PHE A 1 147 ? -5.767 3.431 2.919 1.00 96.88 147 PHE A O 1
ATOM 1118 N N . GLU A 1 148 ? -3.620 3.879 2.434 1.00 97.56 148 GLU A N 1
ATOM 1119 C CA . GLU A 1 148 ? -3.138 3.530 3.769 1.00 97.56 148 GLU A CA 1
ATOM 1120 C C . GLU A 1 148 ? -3.692 4.472 4.841 1.00 97.56 148 GLU A C 1
ATOM 1122 O O . GLU A 1 148 ? -4.130 4.003 5.893 1.00 97.56 148 GLU A O 1
ATOM 1127 N N . LEU A 1 149 ? -3.739 5.779 4.577 1.00 96.69 149 LEU A N 1
ATOM 1128 C CA . LEU A 1 149 ? -4.309 6.754 5.508 1.00 96.69 149 LEU A CA 1
ATOM 1129 C C . LEU A 1 149 ? -5.815 6.569 5.680 1.00 96.69 149 LEU A C 1
ATOM 1131 O O . LEU A 1 149 ? -6.303 6.642 6.800 1.00 96.69 149 LEU A O 1
ATOM 1135 N N . LEU A 1 150 ? -6.559 6.236 4.624 1.00 95.44 150 LEU A N 1
ATOM 1136 C CA . LEU A 1 150 ? -7.975 5.879 4.741 1.00 95.44 150 LEU A CA 1
ATOM 1137 C C . LEU A 1 150 ? -8.201 4.651 5.631 1.00 95.44 150 LEU A C 1
ATOM 1139 O O . LEU A 1 150 ? -9.238 4.557 6.288 1.00 95.44 150 LEU A O 1
ATOM 1143 N N . SER A 1 151 ? -7.253 3.715 5.673 1.00 95.19 151 SER A N 1
ATOM 1144 C CA . SER A 1 151 ? -7.336 2.536 6.544 1.00 95.19 151 SER A CA 1
ATOM 1145 C C . SER A 1 151 ? -7.010 2.847 8.015 1.00 95.19 151 SER A C 1
ATOM 1147 O O . SER A 1 151 ? -7.334 2.061 8.907 1.00 95.19 151 SER A O 1
ATOM 1149 N N . GLU A 1 152 ? -6.430 4.019 8.283 1.00 94.31 152 GLU A N 1
ATOM 1150 C CA . GLU A 1 152 ? -5.870 4.415 9.575 1.00 94.31 152 GLU A CA 1
ATOM 1151 C C . GLU A 1 152 ? -6.875 4.442 10.741 1.00 94.31 152 GLU A C 1
ATOM 1153 O O . GLU A 1 152 ? -6.560 3.881 11.794 1.00 94.31 152 GLU A O 1
ATOM 1158 N N . PRO A 1 153 ? -8.099 4.992 10.602 1.00 92.56 153 PRO A N 1
ATOM 1159 C CA . PRO A 1 153 ? -9.070 4.996 11.699 1.00 92.56 153 PRO A CA 1
ATOM 1160 C C . PRO A 1 153 ? -9.427 3.577 12.164 1.00 92.56 153 PRO A C 1
ATOM 1162 O O . PRO A 1 153 ? -9.561 3.303 13.359 1.00 92.56 153 PRO A O 1
ATOM 1165 N N . LEU A 1 154 ? -9.552 2.649 11.210 1.00 92.81 154 LEU A N 1
ATOM 1166 C CA . LEU A 1 154 ? -9.872 1.250 11.482 1.00 92.81 154 LEU A CA 1
ATOM 1167 C C . LEU A 1 154 ? -8.670 0.486 12.032 1.00 92.81 154 LEU A C 1
ATOM 1169 O O . LEU A 1 154 ? -8.843 -0.356 12.913 1.00 92.81 154 LEU A O 1
ATOM 1173 N N . TYR A 1 155 ? -7.463 0.813 11.569 1.00 93.25 155 TYR A N 1
ATOM 1174 C CA . TYR A 1 155 ? -6.221 0.304 12.141 1.00 93.25 155 TYR A CA 1
ATOM 1175 C C . TYR A 1 155 ? -6.106 0.681 13.625 1.00 93.25 155 TYR A C 1
ATOM 1177 O O . TYR A 1 155 ? -5.888 -0.186 14.472 1.00 93.25 155 TYR A O 1
ATOM 1185 N N . ILE A 1 156 ? -6.315 1.960 13.961 1.00 91.44 156 ILE A N 1
ATOM 1186 C CA . ILE A 1 156 ? -6.265 2.460 15.343 1.00 91.44 156 ILE A CA 1
ATOM 1187 C C . ILE A 1 156 ? -7.342 1.790 16.198 1.00 91.44 156 ILE A C 1
ATOM 1189 O O . ILE A 1 156 ? -7.078 1.377 17.326 1.00 91.44 156 ILE A O 1
ATOM 1193 N N . ARG A 1 157 ? -8.552 1.622 15.657 1.00 88.81 157 ARG A N 1
ATOM 1194 C CA . ARG A 1 157 ? -9.619 0.892 16.343 1.00 88.81 157 ARG A CA 1
ATOM 1195 C C . ARG A 1 157 ? -9.227 -0.560 16.634 1.00 88.81 157 ARG A C 1
ATOM 1197 O O . ARG A 1 157 ? -9.387 -0.998 17.769 1.00 88.81 157 ARG A O 1
ATOM 1204 N N . ALA A 1 158 ? -8.684 -1.282 15.653 1.00 90.56 158 ALA A N 1
ATOM 1205 C CA . ALA A 1 158 ? -8.226 -2.661 15.836 1.00 90.56 158 ALA A CA 1
ATOM 1206 C C . ALA A 1 158 ? -7.114 -2.763 16.883 1.00 90.56 158 ALA A C 1
ATOM 1208 O O . ALA A 1 158 ? -7.117 -3.690 17.692 1.00 90.56 158 ALA A O 1
ATOM 1209 N N . GLN A 1 159 ? -6.205 -1.787 16.906 1.00 89.88 159 GLN A N 1
ATOM 1210 C CA . GLN A 1 159 ? -5.153 -1.686 17.912 1.00 89.88 159 GLN A CA 1
ATOM 1211 C C . GLN A 1 159 ? -5.730 -1.469 19.320 1.00 89.88 159 GLN A C 1
ATOM 1213 O O . GLN A 1 159 ? -5.334 -2.169 20.250 1.00 89.88 159 GLN A O 1
ATOM 1218 N N . ASN A 1 160 ? -6.687 -0.552 19.479 1.00 87.50 160 ASN A N 1
ATOM 1219 C CA . ASN A 1 160 ? -7.312 -0.251 20.772 1.00 87.50 160 ASN A CA 1
ATOM 1220 C C . ASN A 1 160 ? -8.204 -1.394 21.286 1.00 87.50 160 ASN A C 1
ATOM 1222 O O . ASN A 1 160 ? -8.317 -1.592 22.492 1.00 87.50 160 ASN A O 1
ATOM 1226 N N . GLU A 1 161 ? -8.822 -2.155 20.380 1.00 87.50 161 GLU A N 1
ATOM 1227 C CA . GLU A 1 161 ? -9.589 -3.370 20.687 1.00 87.50 161 GLU A CA 1
ATOM 1228 C C . GLU A 1 161 ? -8.691 -4.611 20.883 1.00 87.50 161 GLU A C 1
ATOM 1230 O O . GLU A 1 161 ? -9.211 -5.697 21.129 1.00 87.50 161 GLU A O 1
ATOM 1235 N N . LEU A 1 162 ? -7.361 -4.472 20.765 1.00 89.56 162 LEU A N 1
ATOM 1236 C CA . LEU A 1 162 ? -6.371 -5.556 20.860 1.00 89.56 162 LEU A CA 1
ATOM 1237 C C . LEU A 1 162 ? -6.598 -6.704 19.853 1.00 89.56 162 LEU A C 1
ATOM 1239 O O . LEU A 1 162 ? -6.173 -7.838 20.075 1.00 89.56 162 LEU A O 1
ATOM 1243 N N . ARG A 1 163 ? -7.226 -6.412 18.707 1.00 89.94 163 ARG A N 1
ATOM 1244 C CA . ARG A 1 163 ? -7.472 -7.363 17.606 1.00 89.94 163 ARG A CA 1
ATOM 1245 C C . ARG A 1 163 ? -6.236 -7.522 16.725 1.00 89.94 163 ARG A C 1
ATOM 1247 O O . ARG A 1 163 ? -6.226 -7.187 15.536 1.00 89.94 163 ARG A O 1
ATOM 1254 N N . PHE A 1 164 ? -5.152 -7.992 17.335 1.00 90.44 164 PHE A N 1
ATOM 1255 C CA . PHE A 1 164 ? -3.869 -8.167 16.656 1.00 90.44 164 PHE A CA 1
ATOM 1256 C C . PHE A 1 164 ? -3.941 -9.186 15.514 1.00 90.44 164 PHE A C 1
ATOM 1258 O O . PHE A 1 164 ? -3.223 -9.041 14.529 1.00 90.44 164 PHE A O 1
ATOM 1265 N N . ASP A 1 165 ? -4.855 -10.154 15.598 1.00 91.50 165 ASP A N 1
ATOM 1266 C CA . ASP A 1 165 ? -5.143 -11.136 14.553 1.00 91.50 165 ASP A CA 1
ATOM 1267 C C . ASP A 1 165 ? -5.565 -10.471 13.232 1.00 91.50 165 ASP A C 1
ATOM 1269 O O . ASP A 1 165 ? -5.035 -10.795 12.167 1.00 91.50 165 ASP A O 1
ATOM 1273 N N . VAL A 1 166 ? -6.462 -9.482 13.295 1.00 91.75 166 VAL A N 1
ATOM 1274 C CA . VAL A 1 166 ? -6.921 -8.743 12.113 1.00 91.75 166 VAL A CA 1
ATOM 1275 C C . VAL A 1 166 ? -5.790 -7.939 11.507 1.00 91.75 166 VAL A C 1
ATOM 1277 O O . VAL A 1 166 ? -5.656 -7.911 10.283 1.00 91.75 166 VAL A O 1
ATOM 1280 N N . ARG A 1 167 ? -4.977 -7.303 12.352 1.00 93.25 167 ARG A N 1
ATOM 1281 C CA . ARG A 1 167 ? -3.851 -6.484 11.907 1.00 93.25 167 ARG A CA 1
ATOM 1282 C C . ARG A 1 167 ? -2.828 -7.335 11.168 1.00 93.25 167 ARG A C 1
ATOM 1284 O O . ARG A 1 167 ? -2.539 -7.054 10.012 1.00 93.25 167 ARG A O 1
ATOM 1291 N N . VAL A 1 168 ? -2.381 -8.424 11.796 1.00 93.44 168 VAL A N 1
ATOM 1292 C CA . VAL A 1 168 ? -1.400 -9.354 11.220 1.00 93.44 168 VAL A CA 1
ATOM 1293 C C . VAL A 1 168 ? -1.922 -9.961 9.920 1.00 93.44 168 VAL A C 1
ATOM 1295 O O . VAL A 1 168 ? -1.195 -10.003 8.931 1.00 93.44 168 VAL A O 1
ATOM 1298 N N . ARG A 1 169 ? -3.190 -10.390 9.879 1.00 94.88 169 ARG A N 1
ATOM 1299 C CA . ARG A 1 169 ? -3.773 -10.972 8.663 1.00 94.88 169 ARG A CA 1
ATOM 1300 C C . ARG A 1 169 ? -3.880 -9.952 7.530 1.00 94.88 169 ARG A C 1
ATOM 1302 O O . ARG A 1 169 ? -3.573 -10.285 6.389 1.00 94.88 169 ARG A O 1
ATOM 1309 N N . THR A 1 170 ? -4.312 -8.730 7.836 1.00 95.19 170 THR A N 1
ATOM 1310 C CA . THR A 1 170 ? -4.496 -7.669 6.837 1.00 95.19 170 THR A CA 1
ATOM 1311 C C . THR A 1 170 ? -3.151 -7.199 6.291 1.00 95.19 170 THR A C 1
ATOM 1313 O O . THR A 1 170 ? -2.955 -7.211 5.079 1.00 95.19 170 THR A O 1
ATOM 1316 N N . GLU A 1 171 ? -2.198 -6.893 7.168 1.00 94.62 171 GLU A N 1
ATOM 1317 C CA . GLU A 1 171 ? -0.845 -6.466 6.801 1.00 94.62 171 GLU A CA 1
ATOM 1318 C C . GLU A 1 171 ? -0.104 -7.562 6.025 1.00 94.62 171 GLU A C 1
ATOM 1320 O O . GLU A 1 171 ? 0.418 -7.308 4.942 1.00 94.62 171 GLU A O 1
ATOM 1325 N N . GLY A 1 172 ? -0.166 -8.814 6.495 1.00 93.06 172 GLY A N 1
ATOM 1326 C CA . GLY A 1 172 ? 0.394 -9.957 5.776 1.00 93.06 172 GLY A CA 1
ATOM 1327 C C . GLY A 1 172 ? -0.211 -10.123 4.380 1.00 93.06 172 GLY A C 1
ATOM 1328 O O . GLY A 1 172 ? 0.519 -10.290 3.404 1.00 93.06 172 GLY A O 1
ATOM 1329 N N . SER A 1 173 ? -1.538 -10.008 4.249 1.00 94.44 173 SER A N 1
ATOM 1330 C CA . SER A 1 173 ? -2.204 -10.070 2.941 1.00 94.44 173 SER A CA 1
ATOM 1331 C C . SER A 1 173 ? -1.824 -8.907 2.020 1.00 94.44 173 SER A C 1
ATOM 1333 O O . SER A 1 173 ? -1.663 -9.112 0.818 1.00 94.44 173 SER A O 1
ATOM 1335 N N . ALA A 1 174 ? -1.623 -7.708 2.571 1.00 96.75 174 ALA A N 1
ATOM 1336 C CA . ALA A 1 174 ? -1.223 -6.531 1.815 1.00 96.75 174 ALA A CA 1
ATOM 1337 C C . ALA A 1 174 ? 0.208 -6.660 1.287 1.00 96.75 174 ALA A C 1
ATOM 1339 O O . ALA A 1 174 ? 0.442 -6.378 0.112 1.00 96.75 174 ALA A O 1
ATOM 1340 N N . VAL A 1 175 ? 1.146 -7.151 2.107 1.00 94.31 175 VAL A N 1
ATOM 1341 C CA . VAL A 1 175 ? 2.519 -7.455 1.667 1.00 94.31 175 VAL A CA 1
ATOM 1342 C C . VAL A 1 175 ? 2.496 -8.482 0.537 1.00 94.31 175 VAL A C 1
ATOM 1344 O O . VAL A 1 175 ? 3.102 -8.250 -0.505 1.00 94.31 175 VAL A O 1
ATOM 1347 N N . LEU A 1 176 ? 1.740 -9.575 0.689 1.00 91.31 176 LEU A N 1
ATOM 1348 C CA . LEU A 1 176 ? 1.609 -10.582 -0.367 1.00 91.31 176 LEU A CA 1
ATOM 1349 C C . LEU A 1 176 ? 1.051 -9.981 -1.665 1.00 91.31 176 LEU A C 1
ATOM 1351 O O . LEU A 1 176 ? 1.606 -10.230 -2.735 1.00 91.31 176 LEU A O 1
ATOM 1355 N N . MET A 1 177 ? 0.001 -9.158 -1.587 1.00 95.25 177 MET A N 1
ATOM 1356 C CA . MET A 1 177 ? -0.577 -8.510 -2.769 1.00 95.25 177 MET A CA 1
ATOM 1357 C C . MET A 1 177 ? 0.374 -7.507 -3.417 1.00 95.25 177 MET A C 1
ATOM 1359 O O . MET A 1 177 ? 0.477 -7.504 -4.642 1.00 95.25 177 MET A O 1
ATOM 1363 N N . LYS A 1 178 ? 1.128 -6.721 -2.637 1.00 95.19 178 LYS A N 1
ATOM 1364 C CA . LYS A 1 178 ? 2.190 -5.843 -3.157 1.00 95.19 178 LYS A CA 1
ATOM 1365 C C . LYS A 1 178 ? 3.160 -6.631 -4.019 1.00 95.19 178 LYS A C 1
ATOM 1367 O O . LYS A 1 178 ? 3.437 -6.260 -5.159 1.00 95.19 178 LYS A O 1
ATOM 1372 N N . THR A 1 179 ? 3.654 -7.734 -3.469 1.00 91.62 179 THR A N 1
ATOM 1373 C CA . THR A 1 179 ? 4.663 -8.578 -4.096 1.00 91.62 179 THR A CA 1
ATOM 1374 C C . THR A 1 179 ? 4.133 -9.256 -5.359 1.00 91.62 179 THR A C 1
ATOM 1376 O O . THR A 1 179 ? 4.780 -9.190 -6.404 1.00 91.62 179 THR A O 1
ATOM 1379 N N . VAL A 1 180 ? 2.938 -9.851 -5.294 1.00 91.38 180 VAL A N 1
ATOM 1380 C CA . VAL A 1 180 ? 2.301 -10.522 -6.437 1.00 91.38 180 VAL A CA 1
ATOM 1381 C C . VAL A 1 180 ? 1.982 -9.527 -7.551 1.00 91.38 180 VAL A C 1
ATOM 1383 O O . VAL A 1 180 ? 2.346 -9.775 -8.696 1.00 91.38 180 VAL A O 1
ATOM 1386 N N . VAL A 1 181 ? 1.361 -8.385 -7.239 1.00 95.44 181 VAL A N 1
ATOM 1387 C CA . VAL A 1 181 ? 1.014 -7.371 -8.247 1.00 95.44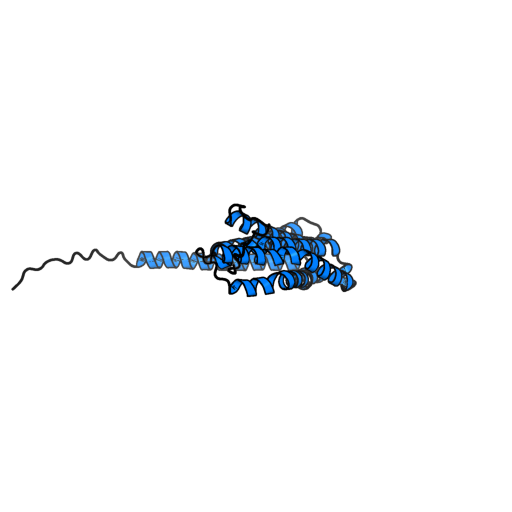 181 VAL A CA 1
ATOM 1388 C C . VAL A 1 181 ? 2.267 -6.781 -8.888 1.00 95.44 181 VAL A C 1
ATOM 1390 O O . VAL A 1 181 ? 2.309 -6.669 -10.111 1.00 95.44 181 VAL A O 1
ATOM 1393 N N . THR A 1 182 ? 3.308 -6.476 -8.106 1.00 94.25 182 THR A N 1
ATOM 1394 C CA . THR A 1 182 ? 4.589 -5.988 -8.650 1.00 94.25 182 THR A CA 1
ATOM 1395 C C . THR A 1 182 ? 5.183 -7.001 -9.626 1.00 94.25 182 THR A C 1
ATOM 1397 O O . THR A 1 182 ? 5.504 -6.651 -10.759 1.00 94.25 182 THR A O 1
ATOM 1400 N N . PHE A 1 183 ? 5.290 -8.268 -9.214 1.00 91.38 183 PHE A N 1
ATOM 1401 C CA . PHE A 1 183 ? 5.876 -9.326 -10.034 1.00 91.38 183 PHE A CA 1
ATOM 1402 C C . PHE A 1 183 ? 5.073 -9.588 -11.313 1.00 91.38 183 PHE A C 1
ATOM 1404 O O . PHE A 1 183 ? 5.642 -9.592 -12.402 1.00 91.38 183 PHE A O 1
ATOM 1411 N N . LEU A 1 184 ? 3.752 -9.757 -11.205 1.00 92.38 184 LEU A N 1
ATOM 1412 C CA . LEU A 1 184 ? 2.894 -10.002 -12.367 1.00 92.38 184 LEU A CA 1
ATOM 1413 C C . LEU A 1 184 ? 2.930 -8.831 -13.349 1.00 92.38 184 LEU A C 1
ATOM 1415 O O . LEU A 1 184 ? 3.007 -9.053 -14.552 1.00 92.38 184 LEU A O 1
ATOM 1419 N N . THR A 1 185 ? 2.933 -7.593 -12.850 1.00 93.81 185 THR A N 1
ATOM 1420 C CA . THR A 1 185 ? 3.010 -6.401 -13.704 1.00 93.81 185 THR A CA 1
ATOM 1421 C C . THR A 1 185 ? 4.367 -6.306 -14.407 1.00 93.81 185 THR A C 1
ATOM 1423 O O . THR A 1 185 ? 4.410 -5.974 -15.587 1.00 93.81 185 THR A O 1
ATOM 1426 N N . LEU A 1 186 ? 5.465 -6.660 -13.728 1.00 93.00 186 LEU A N 1
ATOM 1427 C CA . LEU A 1 186 ? 6.804 -6.709 -14.329 1.00 93.00 186 LEU A CA 1
ATOM 1428 C C . LEU A 1 186 ? 6.949 -7.783 -15.409 1.00 93.00 186 LEU A C 1
ATOM 1430 O O . LEU A 1 186 ? 7.672 -7.570 -16.375 1.00 93.00 186 LEU A O 1
ATOM 1434 N N . VAL A 1 187 ? 6.295 -8.933 -15.241 1.00 91.69 187 VAL A N 1
ATOM 1435 C CA . VAL A 1 187 ? 6.343 -10.026 -16.225 1.00 91.69 187 VAL A CA 1
ATOM 1436 C C . VAL A 1 187 ? 5.397 -9.768 -17.402 1.00 91.69 187 VAL A C 1
ATOM 1438 O O . VAL A 1 187 ? 5.698 -10.167 -18.524 1.00 91.69 187 VAL A O 1
ATOM 1441 N N . ALA A 1 188 ? 4.255 -9.118 -17.163 1.00 93.25 188 ALA A N 1
ATOM 1442 C CA . ALA A 1 188 ? 3.228 -8.898 -18.181 1.00 93.25 188 ALA A CA 1
ATOM 1443 C C . ALA A 1 188 ? 3.461 -7.652 -19.052 1.00 93.25 188 ALA A C 1
ATOM 1445 O O . ALA A 1 188 ? 2.984 -7.614 -20.186 1.00 93.25 188 ALA A O 1
ATOM 1446 N N . LEU A 1 189 ? 4.140 -6.623 -18.535 1.00 93.06 189 LEU A N 1
ATOM 1447 C CA . LEU A 1 189 ? 4.356 -5.357 -19.241 1.00 93.06 189 LEU A CA 1
ATOM 1448 C C . LEU A 1 189 ? 5.791 -5.212 -19.759 1.00 93.06 189 LEU A C 1
ATOM 1450 O O . LEU A 1 189 ? 6.706 -5.920 -19.348 1.00 93.06 189 LEU A O 1
ATOM 1454 N N . SER A 1 190 ? 5.992 -4.262 -20.677 1.00 90.94 190 SER A N 1
ATOM 1455 C CA . SER A 1 190 ? 7.326 -3.949 -21.194 1.00 90.94 190 SER A CA 1
ATOM 1456 C C . SER A 1 190 ? 8.220 -3.312 -20.113 1.00 90.94 190 SER A C 1
ATOM 1458 O O . SER A 1 190 ? 7.706 -2.707 -19.167 1.00 90.94 190 SER A O 1
ATOM 1460 N N . PRO A 1 191 ? 9.561 -3.366 -20.262 1.00 88.81 191 PRO A N 1
ATOM 1461 C CA . PRO A 1 191 ? 10.502 -2.793 -19.291 1.00 88.81 191 PRO A CA 1
ATOM 1462 C C . PRO A 1 191 ? 10.287 -1.302 -18.978 1.00 88.81 191 PRO A C 1
ATOM 1464 O O . PRO A 1 191 ? 10.654 -0.835 -17.903 1.00 88.81 191 PRO A O 1
ATOM 1467 N N . GLU A 1 192 ? 9.645 -0.549 -19.876 1.00 92.19 192 GLU A N 1
ATOM 1468 C CA . GLU A 1 192 ? 9.270 0.858 -19.661 1.00 92.19 192 GLU A CA 1
ATOM 1469 C C . GLU A 1 192 ? 8.245 1.055 -18.532 1.00 92.19 192 GLU A C 1
ATOM 1471 O O . GLU A 1 192 ? 8.121 2.147 -17.980 1.00 92.19 192 GLU A O 1
ATOM 1476 N N . TRP A 1 193 ? 7.504 0.007 -18.172 1.00 94.56 193 TRP A N 1
ATOM 1477 C CA . TRP A 1 193 ? 6.537 0.028 -17.076 1.00 94.56 193 TRP A CA 1
ATOM 1478 C C . TRP A 1 193 ? 7.131 -0.442 -15.754 1.00 94.56 193 TRP A C 1
ATOM 1480 O O . TRP A 1 193 ? 6.406 -0.487 -14.764 1.00 94.56 193 TRP A O 1
ATOM 1490 N N . ALA A 1 194 ? 8.428 -0.760 -15.697 1.00 93.94 194 ALA A N 1
ATOM 1491 C CA . ALA A 1 194 ? 9.030 -1.347 -14.507 1.00 93.94 194 ALA A CA 1
ATOM 1492 C C . ALA A 1 194 ? 8.823 -0.486 -13.254 1.00 93.94 194 ALA A C 1
ATOM 1494 O O . ALA A 1 194 ? 8.389 -0.994 -12.225 1.00 93.94 194 ALA A O 1
ATOM 1495 N N . LEU A 1 195 ? 9.035 0.829 -13.350 1.00 95.25 195 LEU A N 1
ATOM 1496 C CA . LEU A 1 195 ? 8.830 1.743 -12.224 1.00 95.25 195 LEU A CA 1
ATOM 1497 C C . LEU A 1 195 ? 7.346 1.845 -11.814 1.00 95.25 195 LEU A C 1
ATOM 1499 O O . LEU A 1 195 ? 7.017 1.840 -10.626 1.00 95.25 195 LEU A O 1
ATOM 1503 N N . ALA A 1 196 ? 6.445 1.850 -12.799 1.00 96.38 196 ALA A N 1
ATOM 1504 C CA . ALA A 1 196 ? 5.003 1.855 -12.570 1.00 96.38 196 ALA A CA 1
ATOM 1505 C C . ALA A 1 196 ? 4.500 0.526 -11.978 1.00 96.38 196 ALA A C 1
ATOM 1507 O O . ALA A 1 196 ? 3.519 0.531 -11.242 1.00 96.38 196 ALA A O 1
ATOM 1508 N N . ALA A 1 197 ? 5.179 -0.595 -12.239 1.00 96.06 197 ALA A N 1
ATOM 1509 C CA . ALA A 1 197 ? 4.861 -1.898 -11.663 1.00 96.06 197 ALA A CA 1
ATOM 1510 C C . ALA A 1 197 ? 5.077 -1.923 -10.142 1.00 96.06 197 ALA A C 1
ATOM 1512 O O . ALA A 1 197 ? 4.212 -2.408 -9.412 1.00 96.06 197 ALA A O 1
ATOM 1513 N N . PHE A 1 198 ? 6.176 -1.335 -9.649 1.00 96.19 198 PHE A N 1
ATOM 1514 C CA . PHE A 1 198 ? 6.384 -1.147 -8.205 1.00 96.19 198 PHE A CA 1
ATOM 1515 C C . PHE A 1 198 ? 5.311 -0.245 -7.597 1.00 96.19 198 PHE A C 1
ATOM 1517 O O . PHE A 1 198 ? 4.764 -0.555 -6.538 1.00 96.19 198 PHE A O 1
ATOM 1524 N N . ALA A 1 199 ? 4.956 0.837 -8.293 1.00 97.69 199 ALA A N 1
ATOM 1525 C CA . ALA A 1 199 ? 3.905 1.738 -7.839 1.00 97.69 199 ALA A CA 1
ATOM 1526 C C . ALA A 1 199 ? 2.533 1.048 -7.784 1.00 97.69 199 ALA A C 1
ATOM 1528 O O . ALA A 1 199 ? 1.814 1.188 -6.797 1.00 97.69 199 ALA A O 1
ATOM 1529 N N . ALA A 1 200 ? 2.188 0.242 -8.791 1.00 98.00 200 ALA A N 1
ATOM 1530 C CA . ALA A 1 200 ? 0.974 -0.570 -8.803 1.00 98.00 200 ALA A CA 1
ATOM 1531 C C . ALA A 1 200 ? 0.953 -1.574 -7.641 1.00 98.00 200 ALA A C 1
ATOM 1533 O O . ALA A 1 200 ? -0.072 -1.726 -6.977 1.00 98.00 200 ALA A O 1
ATOM 1534 N N . GLY A 1 201 ? 2.094 -2.202 -7.342 1.00 97.56 201 GLY A N 1
ATOM 1535 C CA . GLY A 1 201 ? 2.262 -3.025 -6.149 1.00 97.56 201 GLY A CA 1
ATOM 1536 C C . GLY A 1 201 ? 1.974 -2.257 -4.861 1.00 97.56 201 GLY A C 1
ATOM 1537 O O . GLY A 1 201 ? 1.211 -2.730 -4.020 1.00 97.56 201 GLY A O 1
ATOM 1538 N N . GLN A 1 202 ? 2.529 -1.053 -4.705 1.00 98.19 202 GLN A N 1
ATOM 1539 C CA . GLN A 1 202 ? 2.276 -0.236 -3.517 1.00 98.19 202 GLN A CA 1
ATOM 1540 C C . GLN A 1 202 ? 0.814 0.229 -3.424 1.00 98.19 202 GLN A C 1
ATOM 1542 O O . GLN A 1 202 ? 0.229 0.230 -2.342 1.00 98.19 202 GLN A O 1
ATOM 1547 N N . ALA A 1 203 ? 0.170 0.555 -4.543 1.00 98.31 203 ALA A N 1
ATOM 1548 C CA . ALA A 1 203 ? -1.262 0.845 -4.555 1.00 98.31 203 ALA A CA 1
ATOM 1549 C C . ALA A 1 203 ? -2.094 -0.380 -4.141 1.00 98.31 203 ALA A C 1
ATOM 1551 O O . ALA A 1 203 ? -3.036 -0.247 -3.357 1.00 98.31 203 ALA A O 1
ATOM 1552 N N . ALA A 1 204 ? -1.717 -1.579 -4.598 1.00 98.38 204 ALA A N 1
ATOM 1553 C CA . ALA A 1 204 ? -2.347 -2.829 -4.182 1.00 98.38 204 ALA A CA 1
ATOM 1554 C C . ALA A 1 204 ? -2.160 -3.102 -2.682 1.00 98.38 204 ALA A C 1
ATOM 1556 O O . ALA A 1 204 ? -3.102 -3.566 -2.036 1.00 98.38 204 ALA A O 1
ATOM 1557 N N . TYR A 1 205 ? -0.999 -2.764 -2.111 1.00 98.38 205 TYR A N 1
ATOM 1558 C CA . TYR A 1 205 ? -0.767 -2.801 -0.665 1.00 98.38 205 TYR A CA 1
ATOM 1559 C C . TYR A 1 205 ? -1.794 -1.940 0.082 1.00 98.38 205 TYR A C 1
ATOM 1561 O O . TYR A 1 205 ? -2.564 -2.452 0.898 1.00 98.38 205 TYR A O 1
ATOM 1569 N N . GLY A 1 206 ? -1.853 -0.644 -0.246 1.00 97.81 206 GLY A N 1
ATOM 1570 C CA . GLY A 1 206 ? -2.747 0.307 0.416 1.00 97.81 206 GLY A CA 1
ATOM 1571 C C . GLY A 1 206 ? -4.223 -0.065 0.257 1.00 97.81 206 GLY A C 1
ATOM 1572 O O . GLY A 1 206 ? -4.985 -0.028 1.223 1.00 97.81 206 GLY A O 1
ATOM 1573 N N . LEU A 1 207 ? -4.630 -0.507 -0.937 1.00 98.00 207 LEU A N 1
ATOM 1574 C CA . LEU A 1 207 ? -6.001 -0.948 -1.190 1.00 98.00 207 LEU A CA 1
ATOM 1575 C C . LEU A 1 207 ? -6.352 -2.224 -0.412 1.00 98.00 207 LEU A C 1
ATOM 1577 O O . LEU A 1 207 ? -7.452 -2.334 0.127 1.00 98.00 207 LEU A O 1
ATOM 1581 N N . THR A 1 208 ? -5.423 -3.177 -0.316 1.00 98.00 208 THR A N 1
ATOM 1582 C CA . THR A 1 208 ? -5.628 -4.410 0.458 1.00 98.00 208 THR A CA 1
ATOM 1583 C C . THR A 1 208 ? -5.753 -4.107 1.948 1.00 98.00 208 THR A C 1
ATOM 1585 O O . THR A 1 208 ? -6.642 -4.659 2.597 1.00 98.00 208 THR A O 1
ATOM 1588 N N . MET A 1 209 ? -4.938 -3.185 2.477 1.00 97.19 209 MET A N 1
ATOM 1589 C CA . MET A 1 209 ? -5.076 -2.682 3.848 1.00 97.19 209 MET A CA 1
ATOM 1590 C C . MET A 1 209 ? -6.468 -2.098 4.081 1.00 97.19 209 MET A C 1
ATOM 1592 O O . MET A 1 209 ? -7.180 -2.518 4.995 1.00 97.19 209 MET A O 1
ATOM 1596 N N . LEU A 1 210 ? -6.889 -1.183 3.206 1.00 96.25 210 LEU A N 1
ATOM 1597 C CA . LEU A 1 210 ? -8.190 -0.532 3.285 1.00 96.25 210 LEU A CA 1
ATOM 1598 C C . LEU A 1 210 ? -9.331 -1.555 3.293 1.00 96.25 210 LEU A C 1
ATOM 1600 O O . LEU A 1 210 ? -10.116 -1.620 4.240 1.00 96.25 210 LEU A O 1
ATOM 1604 N N . VAL A 1 211 ? -9.390 -2.405 2.268 1.00 95.88 211 VAL A N 1
ATOM 1605 C CA . VAL A 1 211 ? -10.441 -3.416 2.113 1.00 95.88 211 VAL A CA 1
ATOM 1606 C C . VAL A 1 211 ? -10.412 -4.440 3.251 1.00 95.88 211 VAL A C 1
ATOM 1608 O O . VAL A 1 211 ? -11.472 -4.840 3.734 1.00 95.88 211 VAL A O 1
ATOM 1611 N N . GLY A 1 212 ? -9.229 -4.866 3.699 1.00 95.75 212 GLY A N 1
ATOM 1612 C CA . GLY A 1 212 ? -9.075 -5.826 4.791 1.00 95.75 212 GLY A CA 1
ATOM 1613 C C . GLY A 1 212 ? -9.663 -5.307 6.100 1.00 95.75 212 GLY A C 1
ATOM 1614 O O . GLY A 1 212 ? -10.456 -6.006 6.738 1.00 95.75 212 GLY A O 1
ATOM 1615 N N . PHE A 1 213 ? -9.381 -4.049 6.445 1.00 94.75 213 PHE A N 1
ATOM 1616 C CA . PHE A 1 213 ? -9.974 -3.416 7.619 1.00 94.75 213 PHE A CA 1
ATOM 1617 C C . PHE A 1 213 ? -11.477 -3.175 7.466 1.00 94.75 213 PHE A C 1
ATOM 1619 O O . PHE A 1 213 ? -12.231 -3.486 8.387 1.00 94.75 213 PHE A O 1
ATOM 1626 N N . PHE A 1 214 ? -11.946 -2.698 6.311 1.00 93.75 214 PHE A N 1
ATOM 1627 C CA . PHE A 1 214 ? -13.383 -2.537 6.066 1.00 93.75 214 PHE A CA 1
ATOM 1628 C C . PHE A 1 214 ? -14.150 -3.853 6.223 1.00 93.75 214 PHE A C 1
ATOM 1630 O O . PHE A 1 214 ? -15.188 -3.882 6.884 1.00 93.75 214 PHE A O 1
ATOM 1637 N N . ARG A 1 215 ? -13.625 -4.954 5.672 1.00 92.75 215 ARG A N 1
ATOM 1638 C CA . ARG A 1 215 ? -14.221 -6.291 5.814 1.00 92.75 215 ARG A CA 1
ATOM 1639 C C . ARG A 1 215 ? -14.228 -6.760 7.264 1.00 92.75 215 ARG A C 1
ATOM 1641 O O . ARG A 1 215 ? -15.231 -7.297 7.720 1.00 92.75 215 ARG A O 1
ATOM 1648 N N . ALA A 1 216 ? -13.146 -6.524 8.003 1.00 91.00 216 ALA A N 1
ATOM 1649 C CA . ALA A 1 216 ? -13.048 -6.902 9.412 1.00 91.00 216 ALA A CA 1
ATOM 1650 C C . ALA A 1 216 ? -14.010 -6.135 10.340 1.00 91.00 216 ALA A C 1
ATOM 1652 O O . ALA A 1 216 ? -14.192 -6.553 11.487 1.00 91.00 216 ALA A O 1
ATOM 1653 N N . TYR A 1 217 ? -14.596 -5.037 9.851 1.00 89.31 217 TYR A N 1
ATOM 1654 C CA . TYR A 1 217 ? -15.578 -4.195 10.536 1.00 89.31 217 TYR A CA 1
ATOM 1655 C C . TYR A 1 217 ? -16.919 -4.100 9.780 1.00 89.31 217 TYR A C 1
ATOM 1657 O O . TYR A 1 217 ? -17.682 -3.156 9.991 1.00 89.31 217 TYR A O 1
ATOM 1665 N N . GLU A 1 218 ? -17.215 -5.072 8.906 1.00 85.25 218 GLU A N 1
ATOM 1666 C CA . GLU A 1 218 ? -18.497 -5.210 8.188 1.00 85.25 218 GLU A CA 1
ATOM 1667 C C . GLU A 1 218 ? -18.943 -3.952 7.423 1.00 85.25 218 GLU A C 1
ATOM 1669 O O . GLU A 1 218 ? -20.131 -3.651 7.346 1.00 85.25 218 GLU A O 1
ATOM 1674 N N . PHE A 1 219 ? -18.001 -3.174 6.889 1.00 75.38 219 PHE A N 1
ATOM 1675 C CA . PHE A 1 219 ? -18.279 -1.912 6.193 1.00 75.38 219 PHE A CA 1
ATOM 1676 C C . PHE A 1 219 ? -19.022 -0.847 7.024 1.00 75.38 219 PHE A C 1
ATOM 1678 O O . PHE A 1 219 ? -19.451 0.168 6.484 1.00 75.38 219 PHE A O 1
ATOM 1685 N N . LYS A 1 220 ? -19.103 -0.999 8.353 1.00 72.06 220 LYS A N 1
ATOM 1686 C CA . LYS A 1 220 ? -19.733 -0.026 9.269 1.00 72.06 220 LYS A CA 1
ATOM 1687 C C . LYS A 1 220 ? -18.812 1.148 9.640 1.00 72.06 220 LYS A C 1
ATOM 1689 O O . LYS A 1 220 ? -19.027 1.817 10.649 1.00 72.06 220 LYS A O 1
ATOM 1694 N N . ALA A 1 221 ? -17.757 1.390 8.865 1.00 68.12 221 ALA A N 1
ATOM 1695 C CA . ALA A 1 221 ? -16.815 2.479 9.107 1.00 68.12 221 ALA A CA 1
ATOM 1696 C C . ALA A 1 221 ? -17.431 3.816 8.680 1.00 68.12 221 ALA A C 1
ATOM 1698 O O . ALA A 1 221 ? -17.900 3.939 7.550 1.00 68.12 221 ALA A O 1
ATOM 1699 N N . ARG A 1 222 ? -17.442 4.820 9.568 1.00 72.88 222 ARG A N 1
ATOM 1700 C CA . ARG A 1 222 ? -18.249 6.024 9.341 1.00 72.88 222 ARG A CA 1
ATOM 1701 C C . ARG A 1 222 ? -17.536 7.244 8.752 1.00 72.88 222 ARG A C 1
ATOM 1703 O O . ARG A 1 222 ? -18.267 8.120 8.384 1.00 72.88 222 ARG A O 1
ATOM 1710 N N . TYR A 1 223 ? -16.223 7.404 8.622 1.00 77.75 223 TYR A N 1
ATOM 1711 C CA . TYR A 1 223 ? -15.507 8.583 8.038 1.00 77.75 223 TYR A CA 1
ATOM 1712 C C . TYR A 1 223 ? -16.010 10.030 8.296 1.00 77.75 223 TYR A C 1
ATOM 1714 O O . TYR A 1 223 ? -15.469 10.978 7.736 1.00 77.75 223 TYR A O 1
ATOM 1722 N N . TRP A 1 224 ? -16.994 10.237 9.164 1.00 75.81 224 TRP A N 1
ATOM 1723 C CA . TRP A 1 224 ? -17.582 11.518 9.512 1.00 75.81 224 TRP A CA 1
ATOM 1724 C C . TRP A 1 224 ? -17.463 11.696 11.021 1.00 75.81 224 TRP A C 1
ATOM 1726 O O . TRP A 1 224 ? -17.747 10.738 11.751 1.00 75.81 224 TRP A O 1
ATOM 1736 N N . PRO A 1 225 ? -17.057 12.883 11.501 1.00 73.19 225 PRO A N 1
ATOM 1737 C CA . PRO A 1 225 ? -16.890 13.121 12.923 1.00 73.19 225 PRO A CA 1
ATOM 1738 C C . PRO A 1 225 ? -18.214 12.972 13.679 1.00 73.19 225 PRO A C 1
ATOM 1740 O O . PRO A 1 225 ? -19.268 13.450 13.249 1.00 73.19 225 PRO A O 1
ATOM 1743 N N . GLU A 1 226 ? -18.158 12.323 14.837 1.00 78.56 226 GLU A N 1
ATOM 1744 C CA . GLU A 1 226 ? -19.290 12.221 15.750 1.00 78.56 226 GLU A CA 1
ATOM 1745 C C . GLU A 1 226 ? -19.424 13.507 16.571 1.00 78.56 226 GLU A C 1
ATOM 1747 O O . GLU A 1 226 ? -18.434 14.071 17.047 1.00 78.56 226 GLU A O 1
ATOM 1752 N N . LYS A 1 227 ? -20.664 13.983 16.747 1.00 75.19 227 LYS A N 1
ATOM 1753 C CA . LYS A 1 227 ? -20.942 15.121 17.629 1.00 75.19 227 LYS A CA 1
ATOM 1754 C C . LYS A 1 227 ? -20.699 14.693 19.072 1.00 75.19 227 LYS A C 1
ATOM 1756 O O . LYS A 1 227 ? -21.403 13.831 19.589 1.00 75.19 227 LYS A O 1
ATOM 1761 N N . VAL A 1 228 ? -19.745 15.338 19.732 1.00 72.19 228 VAL A N 1
ATOM 1762 C CA . VAL A 1 228 ? -19.494 15.154 21.163 1.00 72.19 228 VAL A CA 1
ATOM 1763 C C . VAL A 1 228 ? -20.112 16.333 21.901 1.00 72.19 228 VAL A C 1
ATOM 1765 O O . VAL A 1 228 ? -19.597 17.446 21.833 1.00 72.19 228 VAL A O 1
ATOM 1768 N N . VAL A 1 229 ? -21.238 16.105 22.579 1.00 71.44 229 VAL A N 1
ATOM 1769 C CA . VAL A 1 229 ? -21.862 17.126 23.429 1.00 71.44 229 VAL A CA 1
ATOM 1770 C C . VAL A 1 229 ? -21.123 17.152 24.760 1.00 71.44 229 VAL A C 1
ATOM 1772 O O . VAL A 1 229 ? -21.057 16.154 25.478 1.00 71.44 229 VAL A O 1
ATOM 1775 N N . THR A 1 230 ? -20.530 18.294 25.080 1.00 63.59 230 THR A N 1
ATOM 1776 C CA . THR A 1 230 ? -19.971 18.550 26.400 1.00 63.59 230 THR A CA 1
ATOM 1777 C C . THR A 1 230 ? -21.039 19.241 27.233 1.00 63.59 230 THR A C 1
ATOM 1779 O O . THR A 1 230 ? -21.280 20.429 27.036 1.00 63.59 230 THR A O 1
ATOM 1782 N N . GLU A 1 231 ? -21.678 18.529 28.162 1.00 57.16 231 GLU A N 1
ATOM 1783 C CA . GLU A 1 231 ? -22.372 19.225 29.245 1.00 57.16 231 GLU A CA 1
ATOM 1784 C C . GLU A 1 231 ? -21.317 19.910 30.108 1.00 57.16 231 GLU A C 1
ATOM 1786 O O . GLU A 1 231 ? -20.593 19.277 30.879 1.00 57.16 231 GLU A O 1
ATOM 1791 N N . VAL A 1 232 ? -21.172 21.215 29.904 1.00 59.84 232 VAL A N 1
ATOM 1792 C CA . VAL A 1 232 ? -20.409 22.079 30.794 1.00 59.84 232 VAL A CA 1
ATOM 1793 C C . VAL A 1 232 ? -21.318 22.313 31.998 1.00 59.84 232 VAL A C 1
ATOM 1795 O O . VAL A 1 232 ? -22.219 23.142 31.934 1.00 59.84 232 VAL A O 1
ATOM 1798 N N . HIS A 1 233 ? -21.147 21.531 33.066 1.00 58.91 233 HIS A N 1
ATOM 1799 C CA . HIS A 1 233 ? -21.821 21.812 34.336 1.00 58.91 233 HIS A CA 1
ATOM 1800 C C . HIS A 1 233 ? -21.410 23.213 34.807 1.00 58.91 233 HIS A C 1
ATOM 1802 O O . HIS A 1 233 ? -20.231 23.457 35.067 1.00 58.91 233 HIS A O 1
ATOM 1808 N N . GLY A 1 234 ? -22.379 24.131 34.865 1.00 56.44 234 GLY A N 1
ATOM 1809 C CA . GLY A 1 234 ? -22.143 25.526 35.228 1.00 56.44 234 GLY A CA 1
ATOM 1810 C C . GLY A 1 234 ? -23.304 26.493 34.979 1.00 56.44 234 GLY A C 1
ATOM 1811 O O . GLY A 1 234 ? -23.044 27.616 34.553 1.00 56.44 234 GLY A O 1
ATOM 1812 N N . LYS A 1 235 ? -24.553 26.082 35.229 1.00 38.19 235 LYS A N 1
ATOM 1813 C CA . LYS A 1 235 ? -25.613 26.925 35.808 1.00 38.19 235 LYS A CA 1
ATOM 1814 C C . LYS A 1 235 ? -26.500 26.058 36.686 1.00 38.19 235 LYS A C 1
ATOM 1816 O O . LYS A 1 235 ? -26.768 24.915 36.258 1.00 38.19 235 LYS A O 1
#

Radius of gyration: 25.42 Å; chains: 1; bounding box: 45×79×82 Å

Secondary structure (DSSP, 8-state):
--------------THHHHHHHHHHHHHHHHHHHHHHHHHHHHHHHHHHHS-HHHHHIIIIIIHHHHHHHHHHHHHHHHHHHTT----TT-HHHHHHHHHHHTHHHHHHHHHHHHHHHHHHHH--HHHHTSTTHHHHHHHHHHHHHHHHHHHHHHHHHHHTT-HHHHHHHHHHHHHHHHHHHHHHHHHS-GGGHHHHHHHHHHHHHHHHHHHHHHHTTT----SPPP--------

InterPro domains:
  IPR007594 RFT1 [PF04506] (22-220)
  IPR007594 RFT1 [PTHR13117] (20-226)

Sequence (235 aa):
MPDKPSNDVSPSQPPSNLVSTSLASASSLVLLQLLSRVFTFVLNQALVRLVTPQVFGTASIQFELLLSTILFLSREGVRNALLRSTANKAQPRQSALTYNISLLPVLLGIPVAVTTVCIYLFSSSSTTSSQPRFHLSAIIYALAAFFELLSEPLYIRAQNELRFDVRVRTEGSAVLMKTVVTFLTLVALSPEWALAAFAAGQAAYGLTMLVGFFRAYEFKARYWPEKVVTEVHGK

Organism: Phanerochaete carnosa (strain HHB-10118-sp) (NCBI:txid650164)

pLDDT: mean 86.79, std 13.58, range [38.19, 98.38]